Protein AF-A0A3M1QU35-F1 (afdb_monomer)

Secondary structure (DSSP, 8-state):
------HHHHHHHHHHHHHHTHHHHHHHHHHHHHHHHHHHHHSPPPEEEEEEEE----GGG-----TT--PPPPPHHHHHHHHHHHHT-HHHHHHHHHHTTHHHHHHHHHH---SHHHHHHHHHHHHHHHHHHHHHHTTSSPPPPP-HHHHHHHHHHHH---EEEPTTSSEEEEEEEESSHHHH-

pLDDT: mean 71.59, std 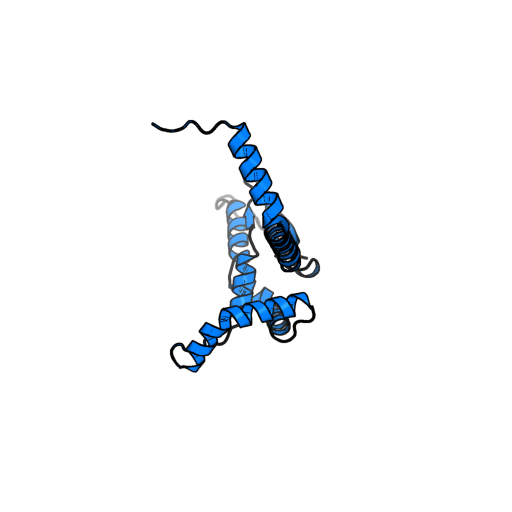11.65, range [38.75, 93.25]

Foldseek 3Di:
DPPPPDPVNVVVVVVVVCVVCVVVVVVVVVVVVCCVVLVVVLDFDKDKDKDKDFDDDDPPPPPVPDPVPPDPDPPLVVVLVVVLCVCLDLVVLLVVCVVVVVLVVQVCLLPPVPDPSSVVVNVVVCVVCVVVVVCVVVVVDPDDPDPSSVVSSVVFSVQFDAQDDDPPHSMTMTMGMDSDPVVND

Radius of gyration: 29.1 Å; Cα contacts (8 Å, |Δi|>4): 131; chains: 1; bounding box: 68×36×87 Å

Sequence (185 aa):
MQEEKSPRTILRYAGFVLFRRKWLIITLFLFTLFSFVFGTFLITPQWEATAKLLVLQNPKQQMILFNDLVAPTPATKDVANDLVEILTSTAFATEIVQQYKLDERKRERAQNPRTLRDKIKLFLVKVFRSPFLLAEKLGLRKAKPPNFFAQAVEDFLEDMEDIALEEGTSTITLSIWADSPQLAV

Mean predicted aligned error: 15.18 Å

Nearest PDB structures (foldseek):
  7nhr-assembly1_G  TM=4.507E-01  e=5.764E-01  Escherichia coli
  7nii-assembly1_H  TM=7.684E-01  e=9.611E-01  Escherichi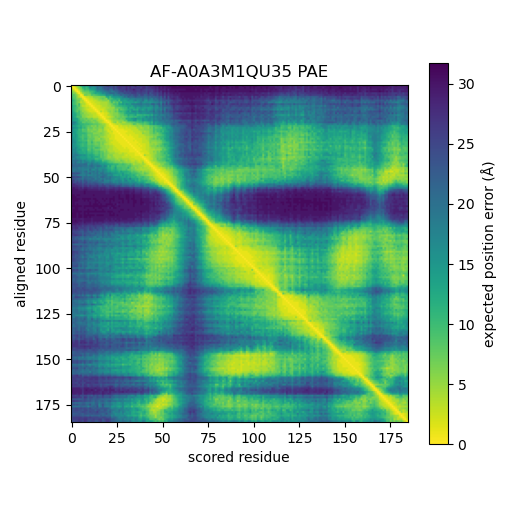a coli
  7nhs-assembly1_A  TM=7.674E-01  e=1.941E+00  Escherichia coli
  7nhr-assembly1_D  TM=7.397E-01  e=4.180E+00  Escherichia coli

Structure (mmCIF, N/CA/C/O backbone):
data_AF-A0A3M1QU35-F1
#
_entry.id   AF-A0A3M1QU35-F1
#
loop_
_atom_site.group_PDB
_atom_site.id
_atom_site.type_symbol
_atom_site.label_atom_id
_atom_site.label_alt_id
_atom_site.label_comp_id
_atom_site.label_asym_id
_atom_site.label_entity_id
_atom_site.label_seq_id
_atom_site.pdbx_PDB_ins_code
_atom_site.Cartn_x
_atom_site.Cartn_y
_atom_site.Cartn_z
_atom_site.occupancy
_atom_site.B_iso_or_equiv
_atom_site.auth_seq_id
_atom_site.auth_comp_id
_atom_site.auth_asym_id
_atom_site.auth_atom_id
_atom_site.pdbx_PDB_model_num
ATOM 1 N N . MET A 1 1 ? 49.843 -15.471 -26.362 1.00 38.75 1 MET A N 1
ATOM 2 C CA . MET A 1 1 ? 50.094 -14.020 -26.482 1.00 38.75 1 MET A CA 1
ATOM 3 C C . MET A 1 1 ? 48.791 -13.295 -26.197 1.00 38.75 1 MET A C 1
ATOM 5 O O . MET A 1 1 ? 47.928 -13.250 -27.061 1.00 38.75 1 MET A O 1
ATOM 9 N N . GLN A 1 2 ? 48.600 -12.840 -24.960 1.00 46.78 2 GLN A N 1
ATOM 10 C CA . GLN A 1 2 ? 47.519 -11.912 -24.637 1.00 46.78 2 GLN A CA 1
ATOM 11 C C . GLN A 1 2 ? 48.049 -10.515 -24.961 1.00 46.78 2 GLN A C 1
ATOM 13 O O . GLN A 1 2 ? 48.960 -10.041 -24.290 1.00 46.78 2 GLN A O 1
ATOM 18 N N . GLU A 1 3 ? 47.558 -9.902 -26.039 1.00 55.28 3 GLU A N 1
ATOM 19 C CA . GLU A 1 3 ? 47.805 -8.482 -26.294 1.00 55.28 3 GLU A CA 1
ATOM 20 C C . GLU A 1 3 ? 47.203 -7.680 -25.140 1.00 55.28 3 GLU A C 1
ATOM 22 O O . GLU A 1 3 ? 45.981 -7.572 -24.999 1.00 55.28 3 GLU A O 1
ATOM 27 N N . GLU A 1 4 ? 48.076 -7.137 -24.301 1.00 59.41 4 GLU A N 1
ATOM 28 C CA . GLU A 1 4 ? 47.725 -6.205 -23.243 1.00 59.41 4 GLU A CA 1
ATOM 29 C C . GLU A 1 4 ? 47.194 -4.923 -23.905 1.00 59.41 4 GLU A C 1
ATOM 31 O O . GLU A 1 4 ? 47.938 -4.052 -24.361 1.00 59.41 4 GLU A O 1
ATOM 36 N N . LYS A 1 5 ? 45.868 -4.849 -24.076 1.00 63.16 5 LYS A N 1
ATOM 37 C CA . LYS A 1 5 ? 45.210 -3.706 -24.714 1.00 63.16 5 LYS A CA 1
ATOM 38 C C . LYS A 1 5 ? 45.478 -2.453 -23.887 1.00 63.16 5 LYS A C 1
ATOM 40 O O . LYS A 1 5 ? 44.884 -2.258 -22.831 1.00 63.16 5 LYS A O 1
ATOM 45 N N . SER A 1 6 ? 46.345 -1.589 -24.416 1.00 72.50 6 SER A N 1
ATOM 46 C CA . SER A 1 6 ? 46.681 -0.294 -23.824 1.00 72.50 6 SER A CA 1
ATOM 47 C C . SER A 1 6 ? 45.412 0.480 -23.414 1.00 72.50 6 SER A C 1
ATOM 49 O O . SER A 1 6 ? 44.480 0.603 -24.223 1.00 72.50 6 SER A O 1
ATOM 51 N N . PRO A 1 7 ? 45.359 1.054 -22.195 1.00 72.56 7 PRO A N 1
ATOM 52 C CA . PRO A 1 7 ? 44.163 1.709 -21.651 1.00 72.56 7 PRO A CA 1
ATOM 53 C C . PRO A 1 7 ? 43.656 2.864 -22.529 1.00 72.56 7 PRO A C 1
ATOM 55 O O . PRO A 1 7 ? 42.455 3.131 -22.602 1.00 72.56 7 PRO A O 1
ATOM 58 N N 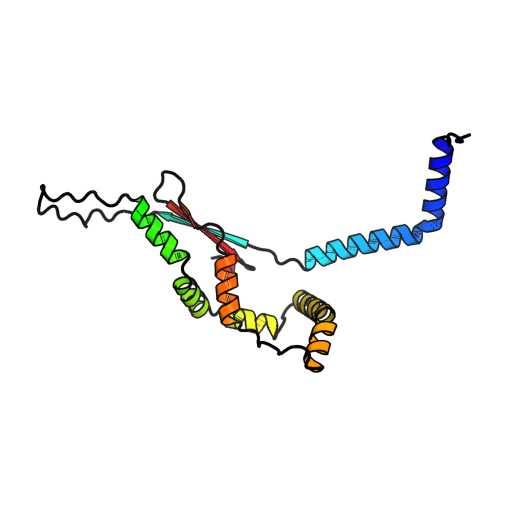. ARG A 1 8 ? 44.554 3.507 -23.285 1.00 73.06 8 ARG A N 1
ATOM 59 C CA . ARG A 1 8 ? 44.218 4.582 -24.233 1.00 73.06 8 ARG A CA 1
ATOM 60 C C . ARG A 1 8 ? 43.392 4.082 -25.423 1.00 73.06 8 ARG A C 1
ATOM 62 O O . ARG A 1 8 ? 42.540 4.810 -25.933 1.00 73.06 8 ARG A O 1
ATOM 69 N N . THR A 1 9 ? 43.611 2.844 -25.855 1.00 73.62 9 THR A N 1
ATOM 70 C CA . THR A 1 9 ? 42.899 2.227 -26.981 1.00 73.62 9 THR A CA 1
ATOM 71 C C . THR A 1 9 ? 41.486 1.813 -26.571 1.00 73.62 9 THR A C 1
ATOM 73 O O . THR A 1 9 ? 40.545 2.007 -27.339 1.00 73.62 9 THR A O 1
ATOM 76 N N . ILE A 1 10 ? 41.316 1.338 -25.332 1.00 76.88 10 ILE A N 1
ATOM 77 C CA . ILE A 1 10 ? 40.005 1.015 -24.746 1.00 76.88 10 ILE A CA 1
ATOM 78 C C . ILE A 1 10 ? 39.157 2.285 -24.604 1.00 76.88 10 ILE A C 1
ATOM 80 O O . ILE A 1 10 ? 38.005 2.297 -25.033 1.00 76.88 10 ILE A O 1
ATOM 84 N N . LEU A 1 11 ? 39.739 3.380 -24.098 1.00 74.69 11 LEU A N 1
ATOM 85 C CA . LEU A 1 11 ? 39.058 4.675 -23.971 1.00 74.69 11 LEU A CA 1
ATOM 86 C C . LEU A 1 11 ? 38.598 5.239 -25.324 1.00 74.69 11 LEU A C 1
ATOM 88 O O . LEU A 1 11 ? 37.462 5.696 -25.447 1.00 74.69 11 LEU A O 1
ATOM 92 N N . ARG A 1 12 ? 39.439 5.167 -26.366 1.00 76.56 12 ARG A N 1
ATOM 93 C CA . ARG A 1 12 ? 39.058 5.613 -27.721 1.00 76.56 12 ARG A CA 1
ATOM 94 C C . ARG A 1 12 ? 37.959 4.746 -28.329 1.00 76.56 12 ARG A C 1
ATOM 96 O O . ARG A 1 12 ? 37.056 5.281 -28.969 1.00 76.56 12 ARG A O 1
ATOM 103 N N . TYR A 1 13 ? 38.013 3.433 -28.117 1.00 74.69 13 TYR A N 1
ATOM 104 C CA . TYR A 1 13 ? 36.991 2.516 -28.617 1.00 74.69 13 TYR A CA 1
ATOM 105 C C . TYR A 1 13 ? 35.650 2.717 -27.898 1.00 74.69 13 TYR A C 1
ATOM 107 O O . TYR A 1 13 ? 34.617 2.830 -28.554 1.00 74.69 13 TYR A O 1
ATOM 115 N N . ALA A 1 14 ? 35.667 2.861 -26.570 1.00 70.44 14 ALA A N 1
ATOM 116 C CA . ALA A 1 14 ? 34.488 3.203 -25.778 1.00 70.44 14 ALA A CA 1
ATOM 117 C C . ALA A 1 14 ? 33.889 4.547 -26.221 1.00 70.44 14 ALA A C 1
ATOM 119 O O . ALA A 1 14 ? 32.695 4.619 -26.499 1.00 70.44 14 ALA A O 1
ATOM 120 N N . GLY A 1 15 ? 34.720 5.581 -26.399 1.00 73.12 15 GLY A N 1
ATOM 121 C CA . GLY A 1 15 ? 34.290 6.874 -26.933 1.00 73.12 15 GLY A CA 1
ATOM 122 C C . GLY A 1 15 ? 33.624 6.752 -28.307 1.00 73.12 15 GLY A C 1
ATOM 123 O O . GLY A 1 15 ? 32.518 7.247 -28.502 1.00 73.12 15 GLY A O 1
ATOM 124 N N . PHE A 1 16 ? 34.231 6.030 -29.251 1.00 74.56 16 PHE A N 1
ATOM 125 C CA . PHE A 1 16 ? 33.662 5.835 -30.589 1.00 74.56 16 PHE A CA 1
ATOM 126 C C . PHE A 1 16 ? 32.321 5.079 -30.567 1.00 74.56 16 PHE A C 1
ATOM 128 O O . PHE A 1 16 ? 31.380 5.460 -31.268 1.00 74.56 16 PHE A O 1
ATOM 135 N N . VAL A 1 17 ? 32.200 4.040 -29.734 1.00 72.56 17 VAL A N 1
ATOM 136 C CA . VAL A 1 17 ? 30.947 3.288 -29.552 1.00 72.56 17 VAL A CA 1
ATOM 137 C C . VAL A 1 17 ? 29.857 4.173 -28.938 1.00 72.56 17 VAL A C 1
ATOM 139 O O . VAL A 1 17 ? 28.723 4.152 -29.426 1.00 72.56 17 VAL A O 1
ATOM 142 N N . LEU A 1 18 ? 30.196 4.994 -27.939 1.00 67.75 18 LEU A N 1
ATOM 143 C CA . LEU A 1 18 ? 29.278 5.954 -27.318 1.00 67.75 18 LEU A CA 1
ATOM 144 C C . LEU A 1 18 ? 28.800 7.012 -28.328 1.00 67.75 18 LEU A C 1
ATOM 146 O O . LEU A 1 18 ? 27.600 7.256 -28.439 1.00 67.75 18 LEU A O 1
ATOM 150 N N . PHE A 1 19 ? 29.699 7.582 -29.139 1.00 69.94 19 PHE A N 1
ATOM 151 C CA . PHE A 1 19 ? 29.340 8.584 -30.152 1.00 69.94 19 PHE A CA 1
ATOM 152 C C . PHE A 1 19 ? 28.498 8.011 -31.301 1.00 69.94 19 PHE A C 1
ATOM 154 O O . PHE A 1 19 ? 27.589 8.686 -31.793 1.00 69.94 19 PHE A O 1
ATOM 161 N N . ARG A 1 20 ? 28.746 6.761 -31.716 1.00 76.62 20 ARG A N 1
ATOM 162 C CA . ARG A 1 20 ? 27.970 6.096 -32.778 1.00 76.62 20 ARG A CA 1
ATOM 163 C C . ARG A 1 20 ? 26.586 5.650 -32.301 1.00 76.62 20 ARG A C 1
ATOM 165 O O . ARG A 1 20 ? 25.644 5.661 -33.087 1.00 76.62 20 ARG A O 1
ATOM 172 N N . ARG A 1 21 ? 26.444 5.287 -31.020 1.00 81.06 21 ARG A N 1
ATOM 173 C CA . ARG A 1 21 ? 25.179 4.848 -30.400 1.00 81.06 21 ARG A CA 1
ATOM 174 C C . ARG A 1 21 ? 24.531 5.912 -29.508 1.00 81.06 21 ARG A C 1
ATOM 176 O O . ARG A 1 21 ? 23.674 5.574 -28.696 1.00 81.06 21 ARG A O 1
ATOM 183 N N . LYS A 1 22 ? 24.879 7.190 -29.695 1.00 81.81 22 LYS A N 1
ATOM 184 C CA . LYS A 1 22 ? 24.348 8.324 -28.918 1.00 81.81 22 LYS A CA 1
ATOM 185 C C . LYS A 1 22 ? 22.822 8.319 -28.809 1.00 81.81 22 LYS A C 1
ATOM 187 O O . LYS A 1 22 ? 22.294 8.515 -27.726 1.00 81.81 22 LYS A O 1
ATOM 192 N N . TRP A 1 23 ? 22.123 7.991 -29.896 1.00 84.88 23 TRP A N 1
ATOM 193 C CA . TRP A 1 23 ? 20.663 7.895 -29.908 1.00 84.88 23 TRP A CA 1
ATOM 194 C C . TRP A 1 23 ? 20.136 6.771 -29.016 1.00 84.88 23 TRP A C 1
ATOM 196 O O . TRP A 1 23 ? 19.209 7.008 -28.257 1.00 84.88 23 TRP A O 1
ATOM 206 N N . LEU A 1 24 ? 20.764 5.591 -29.032 1.00 86.38 24 LEU A N 1
ATOM 207 C CA . LEU A 1 24 ? 20.374 4.473 -28.167 1.00 86.38 24 LEU A CA 1
ATOM 208 C C . LEU A 1 24 ? 20.568 4.849 -26.692 1.00 86.38 24 LEU A C 1
ATOM 210 O O . LEU A 1 24 ? 19.662 4.674 -25.884 1.00 86.38 24 LEU A O 1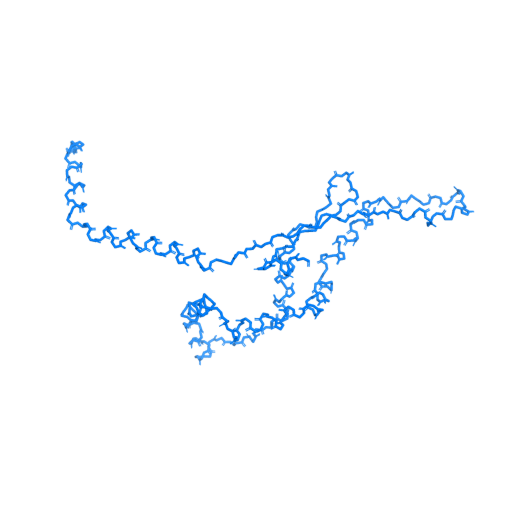
ATOM 214 N N . ILE A 1 25 ? 21.715 5.443 -26.357 1.00 85.88 25 ILE A N 1
ATOM 215 C CA . ILE A 1 25 ? 22.035 5.868 -24.986 1.00 85.88 25 ILE A CA 1
ATOM 216 C C . ILE A 1 25 ? 21.052 6.939 -24.505 1.00 85.88 25 ILE A C 1
ATOM 218 O O . ILE A 1 25 ? 20.517 6.819 -23.407 1.00 85.88 25 ILE A O 1
ATOM 222 N N . ILE A 1 26 ? 20.759 7.940 -25.341 1.00 87.19 26 ILE A N 1
ATOM 223 C CA . ILE A 1 26 ? 19.777 8.986 -25.030 1.00 87.19 26 ILE A CA 1
ATOM 224 C C . ILE A 1 26 ? 18.388 8.374 -24.841 1.00 87.19 26 ILE A C 1
ATOM 226 O O . ILE A 1 26 ? 17.726 8.703 -23.865 1.00 87.19 26 ILE A O 1
ATOM 230 N N . THR A 1 27 ? 17.949 7.460 -25.714 1.00 91.44 27 THR A N 1
ATOM 231 C CA . THR A 1 27 ? 16.632 6.817 -25.570 1.00 91.44 27 THR A CA 1
ATOM 232 C C . THR A 1 27 ? 16.538 5.956 -24.319 1.00 91.44 27 THR A C 1
ATOM 234 O O . THR A 1 27 ? 15.516 5.995 -23.644 1.00 91.44 27 THR A O 1
ATOM 237 N N . LEU A 1 28 ? 17.600 5.226 -23.970 1.00 90.06 28 LEU A N 1
ATOM 238 C CA . LEU A 1 28 ? 17.640 4.415 -22.759 1.00 90.06 28 LEU A CA 1
ATOM 239 C C . LEU A 1 28 ? 17.573 5.304 -21.517 1.00 90.06 28 LEU A C 1
ATOM 241 O O . LEU A 1 28 ? 16.797 5.020 -20.614 1.00 90.06 28 LEU A O 1
ATOM 245 N N . PHE A 1 29 ? 18.337 6.397 -21.500 1.00 90.31 29 PHE A N 1
ATOM 246 C CA . PHE A 1 29 ? 18.316 7.368 -20.412 1.00 90.31 29 PHE A CA 1
ATOM 247 C C . PHE A 1 29 ? 16.954 8.059 -20.276 1.00 90.31 29 PHE A C 1
ATOM 249 O O . PHE A 1 29 ? 16.428 8.183 -19.174 1.00 90.31 29 PHE A O 1
ATOM 256 N N . LEU A 1 30 ? 16.344 8.475 -21.391 1.00 92.69 30 LEU A N 1
ATOM 257 C CA . LEU A 1 30 ? 15.003 9.057 -21.365 1.00 92.69 30 LEU A CA 1
ATOM 258 C C . LEU A 1 30 ? 13.974 8.045 -20.866 1.00 92.69 30 LEU A C 1
ATOM 260 O O . LEU A 1 30 ? 13.082 8.402 -20.106 1.00 92.69 30 LEU A O 1
ATOM 264 N N . PHE A 1 31 ? 14.100 6.786 -21.284 1.00 93.25 31 PHE A N 1
ATOM 265 C CA . PHE A 1 31 ? 13.200 5.721 -20.875 1.00 93.25 31 PHE A CA 1
ATOM 266 C C . PHE A 1 31 ? 13.321 5.415 -19.382 1.00 93.25 31 PHE A C 1
ATOM 268 O O . PHE A 1 31 ? 12.301 5.299 -18.708 1.00 93.25 31 PHE A O 1
ATOM 275 N N . THR A 1 32 ? 14.537 5.324 -18.835 1.00 90.56 32 THR A N 1
ATOM 276 C CA . THR A 1 32 ? 14.730 5.101 -17.396 1.00 90.56 32 THR A CA 1
ATOM 277 C C . THR A 1 32 ? 14.230 6.283 -16.579 1.00 90.56 32 THR A C 1
ATOM 279 O O . THR A 1 32 ? 13.517 6.076 -15.602 1.00 90.56 32 THR A O 1
ATOM 282 N N . LEU A 1 33 ? 14.529 7.514 -17.002 1.00 92.56 33 LEU A N 1
ATOM 283 C CA . LEU A 1 33 ? 14.048 8.721 -16.337 1.00 92.56 33 LEU A CA 1
ATOM 284 C C . LEU A 1 33 ? 12.520 8.813 -16.381 1.00 92.56 33 LEU A C 1
ATOM 286 O O . LEU A 1 33 ? 11.891 9.060 -15.356 1.00 92.56 33 LEU A O 1
ATOM 290 N N . PHE A 1 34 ? 11.913 8.546 -17.539 1.00 91.62 34 PHE A N 1
ATOM 291 C CA . PHE A 1 34 ? 10.462 8.492 -17.679 1.00 91.62 34 PHE A CA 1
ATOM 292 C C . PHE A 1 34 ? 9.857 7.410 -16.786 1.00 91.62 34 PHE A C 1
ATOM 294 O O . PHE A 1 34 ? 8.906 7.690 -16.070 1.00 91.62 34 PHE A O 1
ATOM 301 N N . SER A 1 35 ? 10.429 6.204 -16.771 1.00 87.38 35 SER A N 1
ATOM 302 C CA . SER A 1 35 ? 9.967 5.105 -15.920 1.00 87.38 35 SER A CA 1
ATOM 303 C C . SER A 1 35 ? 10.045 5.466 -14.434 1.00 87.38 35 SER A C 1
ATOM 305 O O . SER A 1 35 ? 9.117 5.179 -13.686 1.00 87.38 35 SER A O 1
ATOM 307 N N . PHE A 1 36 ? 11.103 6.164 -14.011 1.00 88.56 36 PHE A N 1
ATOM 308 C CA . PHE A 1 36 ? 11.263 6.600 -12.626 1.00 88.56 36 PHE A CA 1
ATOM 309 C C . PHE A 1 36 ? 10.251 7.688 -12.249 1.00 88.56 36 PHE A C 1
ATOM 311 O O . PHE A 1 36 ? 9.546 7.550 -11.258 1.00 88.56 36 PHE A O 1
ATOM 318 N N . VAL A 1 37 ? 10.107 8.734 -13.069 1.00 86.25 37 VAL A N 1
ATOM 319 C CA . VAL A 1 37 ? 9.127 9.812 -12.837 1.00 86.25 37 VAL A CA 1
ATOM 320 C C . VAL A 1 37 ? 7.701 9.264 -12.849 1.00 86.25 37 VAL A C 1
ATOM 322 O O . VAL A 1 37 ? 6.891 9.596 -11.985 1.00 86.25 37 VAL A O 1
ATOM 325 N N . PHE A 1 38 ? 7.396 8.396 -13.810 1.00 84.75 38 PHE A N 1
ATOM 326 C CA . PHE A 1 38 ? 6.095 7.759 -13.937 1.00 84.75 38 PHE A CA 1
ATOM 327 C C . PHE A 1 38 ? 5.817 6.799 -12.778 1.00 84.75 38 PHE A C 1
ATOM 329 O O . PHE A 1 38 ? 4.717 6.800 -12.231 1.00 84.75 38 PHE A O 1
ATOM 336 N N . GLY A 1 39 ? 6.822 6.029 -12.358 1.00 81.94 39 GLY A N 1
ATOM 337 C CA . GLY A 1 39 ? 6.759 5.155 -11.192 1.00 81.94 39 GLY A CA 1
ATOM 338 C C . GLY A 1 39 ? 6.474 5.938 -9.915 1.00 81.94 39 GLY A C 1
ATOM 339 O O . GLY A 1 39 ? 5.492 5.648 -9.236 1.00 81.94 39 GLY A O 1
ATOM 340 N N . THR A 1 40 ? 7.248 6.989 -9.640 1.00 82.38 40 THR A N 1
ATOM 341 C CA . THR A 1 40 ? 7.040 7.867 -8.480 1.00 82.38 40 THR A CA 1
ATOM 342 C C . THR A 1 40 ? 5.661 8.521 -8.509 1.00 82.38 40 THR A C 1
ATOM 344 O O . THR A 1 40 ? 4.973 8.539 -7.493 1.00 82.38 40 THR A O 1
ATOM 347 N N . PHE A 1 41 ? 5.192 8.979 -9.674 1.00 79.50 41 PHE A N 1
ATOM 348 C CA . PHE A 1 41 ? 3.831 9.499 -9.823 1.00 79.50 41 PHE A CA 1
ATOM 349 C C . PHE A 1 41 ? 2.757 8.435 -9.543 1.00 79.50 41 PHE A C 1
ATOM 351 O O . PHE A 1 41 ? 1.665 8.762 -9.082 1.00 79.50 41 PHE A O 1
ATOM 358 N N . LEU A 1 42 ? 3.032 7.153 -9.801 1.00 78.12 42 LEU A N 1
ATOM 359 C CA . LEU A 1 42 ? 2.114 6.053 -9.518 1.00 78.12 42 LEU A CA 1
ATOM 360 C C . LEU A 1 42 ? 2.137 5.576 -8.062 1.00 78.12 42 LEU A C 1
ATOM 362 O O . LEU A 1 42 ? 1.171 4.919 -7.676 1.00 78.12 42 LEU A O 1
ATOM 366 N N . ILE A 1 43 ? 3.125 5.904 -7.233 1.00 76.38 43 ILE A N 1
ATOM 367 C CA . ILE A 1 43 ? 3.178 5.480 -5.819 1.00 76.38 43 ILE A CA 1
ATOM 368 C C . ILE A 1 43 ? 2.250 6.351 -4.957 1.00 76.38 43 ILE A C 1
ATOM 370 O O . ILE A 1 43 ? 2.119 7.552 -5.182 1.00 76.38 43 ILE A O 1
ATOM 374 N N . THR A 1 44 ? 1.457 5.730 -4.071 1.00 72.31 44 THR A N 1
ATOM 375 C CA . THR A 1 44 ? 0.480 6.439 -3.212 1.00 72.31 44 THR A CA 1
ATOM 376 C C . THR A 1 44 ? 1.234 7.029 -2.035 1.00 72.31 44 THR A C 1
ATOM 378 O O . THR A 1 44 ? 2.013 6.295 -1.436 1.00 72.31 44 THR A O 1
ATOM 381 N N . PRO A 1 45 ? 1.070 8.332 -1.735 1.00 73.88 45 PRO A N 1
ATOM 382 C CA . PRO A 1 45 ? 1.641 8.872 -0.514 1.00 73.88 45 PRO A CA 1
ATOM 383 C C . PRO A 1 45 ? 0.942 8.199 0.669 1.00 73.88 45 PRO A C 1
ATOM 385 O O . PRO A 1 45 ? -0.286 8.200 0.721 1.00 73.88 45 PRO A O 1
ATOM 388 N N . GLN A 1 46 ? 1.733 7.620 1.566 1.00 75.50 46 GLN A N 1
ATOM 389 C CA . GLN A 1 46 ? 1.257 7.063 2.826 1.00 75.50 46 GLN A CA 1
ATOM 390 C C . GLN A 1 46 ? 1.454 8.103 3.927 1.00 75.50 46 GLN A C 1
ATOM 392 O O . GLN A 1 46 ? 2.477 8.792 3.953 1.00 75.50 46 GLN A O 1
ATOM 397 N N . TRP A 1 47 ? 0.456 8.242 4.790 1.00 76.62 47 TRP A N 1
ATOM 398 C CA . TRP A 1 47 ? 0.469 9.129 5.946 1.00 76.62 47 TRP A CA 1
ATOM 399 C C . TRP A 1 47 ? 0.376 8.284 7.204 1.00 76.62 47 TRP A C 1
ATOM 401 O O . TRP A 1 47 ? -0.503 7.434 7.294 1.00 76.62 47 TRP A O 1
ATOM 411 N N . GLU A 1 48 ? 1.262 8.540 8.156 1.00 76.12 48 GLU A N 1
ATOM 412 C CA . GLU A 1 48 ? 1.234 7.904 9.468 1.00 76.12 48 GLU A CA 1
ATOM 413 C C . GLU A 1 48 ? 0.497 8.809 10.451 1.00 76.12 48 GLU A C 1
ATOM 415 O O . GLU A 1 48 ? 0.742 10.021 10.499 1.00 76.12 48 GLU A O 1
ATOM 420 N N . ALA A 1 49 ? -0.375 8.222 11.259 1.00 76.44 49 ALA A N 1
ATOM 421 C CA . ALA A 1 49 ? -0.880 8.859 12.459 1.00 76.44 49 ALA A CA 1
ATOM 422 C C . ALA A 1 49 ? -0.558 8.007 13.674 1.00 76.44 49 ALA A C 1
ATOM 424 O O . ALA A 1 49 ? -0.781 6.799 13.677 1.00 76.44 49 ALA A O 1
ATOM 425 N N . THR A 1 50 ? -0.064 8.672 14.713 1.00 77.25 50 THR A N 1
ATOM 426 C CA . THR A 1 50 ? 0.372 8.028 15.946 1.00 77.25 50 THR A CA 1
ATOM 427 C C . THR A 1 50 ? -0.438 8.568 17.121 1.00 77.25 50 THR A C 1
ATOM 429 O O . THR A 1 50 ? -0.423 9.770 17.396 1.00 77.25 50 THR A O 1
ATOM 432 N N . ALA A 1 51 ? -1.110 7.685 17.856 1.00 76.56 51 ALA A N 1
ATOM 433 C CA . ALA A 1 51 ? -1.803 7.999 19.099 1.00 76.56 51 ALA A CA 1
ATOM 434 C C . ALA A 1 51 ? -1.116 7.307 20.283 1.00 76.56 51 ALA A C 1
ATOM 436 O O . ALA A 1 51 ? -0.751 6.139 20.205 1.00 76.56 51 ALA A O 1
ATOM 437 N N . LYS A 1 52 ? -0.947 8.021 21.403 1.00 76.00 52 LYS A N 1
ATOM 438 C CA . LYS A 1 52 ? -0.412 7.455 22.651 1.00 76.00 52 LYS A CA 1
ATOM 439 C C . LYS A 1 52 ? -1.521 7.355 23.693 1.00 76.00 52 LYS A C 1
ATOM 441 O O . LYS A 1 52 ? -2.045 8.375 24.138 1.00 76.00 52 LYS A O 1
ATOM 446 N N . LEU A 1 53 ? -1.869 6.133 24.084 1.00 70.75 53 LEU A N 1
ATOM 447 C CA . LEU A 1 53 ? -2.862 5.838 25.111 1.00 70.75 53 LEU A CA 1
ATOM 448 C C . LEU A 1 53 ? -2.169 5.543 26.436 1.00 70.75 53 LEU A C 1
ATOM 450 O O . LEU A 1 53 ? -1.354 4.629 26.528 1.00 70.75 53 LEU A O 1
ATOM 454 N N . LEU A 1 54 ? -2.520 6.293 27.477 1.00 73.94 54 LEU A N 1
ATOM 455 C CA . LEU A 1 54 ? -2.033 6.050 28.831 1.00 73.94 54 LEU A CA 1
ATOM 456 C C . LEU A 1 54 ? -3.085 5.261 29.615 1.00 73.94 54 LEU A C 1
ATOM 458 O O . LEU A 1 54 ? -4.191 5.750 29.853 1.00 73.94 54 LEU A O 1
ATOM 462 N N . VAL A 1 55 ? -2.738 4.045 30.039 1.00 67.06 55 VAL A N 1
ATOM 463 C CA . VAL A 1 55 ? -3.622 3.191 30.841 1.00 67.06 55 VAL A CA 1
ATOM 464 C C . VAL A 1 55 ? -3.562 3.646 32.301 1.00 67.06 55 VAL A C 1
ATOM 466 O O . VAL A 1 55 ? -2.633 3.314 33.038 1.00 67.06 55 VAL A O 1
ATOM 469 N N . LEU A 1 56 ? -4.545 4.447 32.722 1.00 60.47 56 LEU A N 1
ATOM 470 C CA . LEU A 1 56 ? -4.713 4.849 34.120 1.00 60.47 56 LEU A CA 1
ATOM 471 C C . LEU A 1 56 ? -5.413 3.727 34.893 1.00 60.47 56 LEU A C 1
ATOM 473 O O . LEU A 1 56 ? -6.554 3.378 34.591 1.00 60.47 56 LEU A O 1
ATOM 477 N N . GLN A 1 57 ? -4.769 3.194 35.933 1.00 58.16 57 GLN A N 1
ATOM 478 C CA . GLN A 1 57 ? -5.474 2.355 36.901 1.00 58.16 57 GLN A CA 1
ATOM 479 C C . GLN A 1 57 ? -6.508 3.212 37.630 1.00 58.16 57 GLN A C 1
ATOM 481 O O . GLN A 1 57 ? -6.187 4.281 38.147 1.00 58.16 57 GLN A O 1
ATOM 486 N N . ASN A 1 58 ? -7.756 2.755 37.669 1.00 51.03 58 ASN A N 1
ATOM 487 C CA . ASN A 1 58 ? -8.813 3.440 38.395 1.00 51.03 58 ASN A CA 1
ATOM 488 C C . ASN A 1 58 ? -8.572 3.245 39.908 1.00 51.03 58 ASN A C 1
ATOM 490 O O . ASN A 1 58 ? -8.755 2.130 40.401 1.00 51.03 58 ASN A O 1
ATOM 494 N N . PRO A 1 59 ? -8.193 4.280 40.685 1.00 52.41 59 PRO A N 1
ATOM 495 C CA . PRO A 1 59 ? -7.883 4.108 42.108 1.00 52.41 59 PRO A CA 1
ATOM 496 C C . PRO A 1 59 ? -9.125 3.765 42.951 1.00 52.41 59 PRO A C 1
ATOM 498 O O . PRO A 1 59 ? -9.010 3.468 44.135 1.00 52.41 59 PRO A O 1
ATOM 501 N N . LYS A 1 60 ? -10.331 3.808 42.365 1.00 47.91 60 LYS A N 1
ATOM 502 C CA . LYS A 1 60 ? -11.604 3.601 43.072 1.00 47.91 60 LYS A CA 1
ATOM 503 C C . LYS A 1 60 ? -12.068 2.145 43.160 1.00 47.91 60 LYS A C 1
ATOM 505 O O . LYS A 1 60 ? -13.111 1.901 43.759 1.00 47.91 60 LYS A O 1
ATOM 510 N N . GLN A 1 61 ? -11.332 1.185 42.599 1.00 45.62 61 GLN A N 1
ATOM 511 C CA . GLN A 1 61 ? -11.738 -0.228 42.610 1.00 45.62 61 GLN A CA 1
ATOM 512 C C . GLN A 1 61 ? -11.080 -1.077 43.706 1.00 45.62 61 GLN A C 1
ATOM 514 O O . GLN A 1 61 ? -11.321 -2.278 43.774 1.00 45.62 61 GLN A O 1
ATOM 519 N N . GLN A 1 62 ? -10.326 -0.463 44.620 1.00 46.19 62 GLN A N 1
ATOM 520 C CA . GLN A 1 62 ? -9.946 -1.094 45.884 1.00 46.19 62 GLN A CA 1
ATOM 521 C C . GLN A 1 62 ? -10.862 -0.582 47.002 1.00 46.19 62 GLN A C 1
ATOM 523 O O . GLN A 1 62 ? -10.470 0.241 47.826 1.00 46.19 62 GLN A O 1
ATOM 528 N N . MET A 1 63 ? -12.105 -1.076 47.055 1.00 45.78 63 MET A N 1
ATOM 529 C CA . MET A 1 63 ? -12.789 -1.140 48.349 1.00 45.78 63 MET A CA 1
ATOM 530 C C . MET A 1 63 ? -12.054 -2.198 49.172 1.00 45.78 63 MET A C 1
ATOM 532 O O . MET A 1 63 ? -12.324 -3.392 49.055 1.00 45.78 63 MET A O 1
ATOM 536 N N . ILE A 1 64 ? -11.074 -1.755 49.957 1.00 53.47 64 ILE A N 1
ATOM 537 C CA . ILE A 1 64 ? -10.377 -2.577 50.945 1.00 53.47 64 ILE A CA 1
ATOM 538 C C . ILE A 1 64 ? -11.403 -2.926 52.031 1.00 53.47 64 ILE A C 1
ATOM 540 O O . ILE A 1 64 ? -11.547 -2.206 53.014 1.00 53.47 64 ILE A O 1
ATOM 544 N N . LEU A 1 65 ? -12.183 -3.990 51.819 1.00 54.66 65 LEU A N 1
ATOM 545 C CA . LEU A 1 65 ? -13.086 -4.528 52.840 1.00 54.66 65 LEU A CA 1
ATOM 546 C C . LEU A 1 65 ? -12.431 -5.667 53.642 1.00 54.66 65 LEU A C 1
ATOM 548 O O . LEU A 1 65 ? -12.892 -5.977 54.734 1.00 54.66 65 LEU A O 1
ATOM 552 N N . PHE A 1 66 ? -11.333 -6.253 53.144 1.00 52.94 66 PHE A N 1
ATOM 553 C CA . PHE A 1 66 ? -10.597 -7.332 53.811 1.00 52.94 66 PHE A CA 1
ATOM 554 C C . PHE A 1 66 ? -9.087 -7.208 53.551 1.00 52.94 66 PHE A C 1
ATOM 556 O O . PHE A 1 66 ? -8.637 -7.368 52.420 1.00 52.94 66 PHE A O 1
ATOM 563 N N . ASN A 1 67 ? -8.301 -6.948 54.603 1.00 54.06 67 ASN A N 1
ATOM 564 C CA . ASN A 1 67 ? -6.831 -6.865 54.535 1.00 54.06 67 ASN A CA 1
ATOM 565 C C . ASN A 1 67 ? -6.140 -8.227 54.303 1.00 54.06 67 ASN A C 1
ATOM 567 O O . ASN A 1 67 ? -4.970 -8.242 53.938 1.00 54.06 67 ASN A O 1
ATOM 571 N N . ASP A 1 68 ? -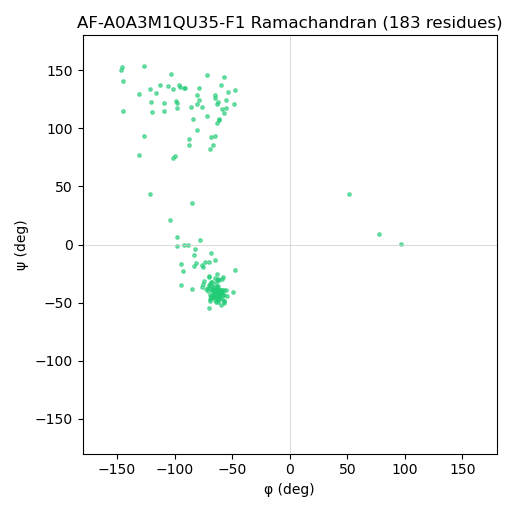6.847 -9.350 54.481 1.00 49.94 68 ASP A N 1
ATOM 572 C CA . ASP A 1 68 ? -6.284 -10.713 54.385 1.00 49.94 68 ASP A CA 1
ATOM 573 C C . ASP A 1 68 ? -6.509 -11.403 53.027 1.00 49.94 68 ASP A C 1
ATOM 575 O O . ASP A 1 68 ? -6.053 -12.522 52.807 1.00 49.94 68 ASP A O 1
ATOM 579 N N . LEU A 1 69 ? -7.191 -10.742 52.089 1.00 49.69 69 LEU A N 1
ATOM 580 C CA . LEU A 1 69 ? -7.423 -11.241 50.728 1.00 49.69 69 LEU A CA 1
ATOM 581 C C . LEU A 1 69 ? -6.857 -10.266 49.697 1.00 49.69 69 LEU A C 1
ATOM 583 O O . LEU A 1 69 ? -7.498 -9.962 48.690 1.00 49.69 69 LEU A O 1
ATOM 587 N N . VAL A 1 70 ? -5.648 -9.756 49.945 1.00 49.62 70 VAL A N 1
ATOM 588 C CA . VAL A 1 70 ? -4.887 -9.032 48.924 1.00 49.62 70 VAL A CA 1
ATOM 589 C C . VAL A 1 70 ? -4.458 -10.054 47.873 1.00 49.62 70 VAL A C 1
ATOM 591 O O . VAL A 1 70 ? -3.356 -10.598 47.906 1.00 49.62 70 VAL A O 1
ATOM 594 N N . ALA A 1 71 ? -5.369 -10.354 46.948 1.00 57.44 71 ALA A N 1
ATOM 595 C CA . ALA A 1 71 ? -4.995 -10.924 45.670 1.00 57.44 71 ALA A CA 1
ATOM 596 C C . ALA A 1 71 ? -3.940 -9.983 45.066 1.00 57.44 71 ALA A C 1
ATOM 598 O O . ALA A 1 71 ? -4.147 -8.763 45.098 1.00 57.44 71 ALA A O 1
ATOM 599 N N . PRO A 1 72 ? -2.803 -10.505 44.578 1.00 50.47 72 PRO A N 1
ATOM 600 C CA . PRO A 1 72 ? -1.797 -9.667 43.949 1.00 50.47 72 PRO A CA 1
ATOM 601 C C . PRO A 1 72 ? -2.488 -8.897 42.827 1.00 50.47 72 PRO A C 1
ATOM 603 O O . PRO A 1 72 ? -3.068 -9.499 41.925 1.00 50.47 72 PRO A O 1
ATOM 606 N N . THR A 1 73 ? -2.504 -7.568 42.941 1.00 54.34 73 THR A N 1
ATOM 607 C CA . THR A 1 73 ? -3.052 -6.673 41.924 1.00 54.34 73 THR A CA 1
ATOM 608 C C . THR A 1 73 ? -2.470 -7.113 40.582 1.00 54.34 73 THR A C 1
ATOM 610 O O . THR A 1 73 ? -1.237 -7.151 40.489 1.00 54.34 73 THR A O 1
ATOM 613 N N . PRO A 1 74 ? -3.282 -7.492 39.573 1.00 52.78 74 PRO A N 1
ATOM 614 C CA . PRO A 1 74 ? -2.733 -7.844 38.274 1.00 52.78 74 PRO A CA 1
ATOM 615 C C . PRO A 1 74 ? -1.895 -6.657 37.814 1.00 52.78 74 PRO A C 1
ATOM 617 O O . PRO A 1 74 ? -2.329 -5.498 37.873 1.00 52.78 74 PRO A O 1
ATOM 620 N N . ALA A 1 75 ? -0.632 -6.944 37.513 1.00 57.16 75 ALA A N 1
ATOM 621 C CA . ALA A 1 75 ? 0.344 -5.925 37.190 1.00 57.16 75 ALA A CA 1
ATOM 622 C C . ALA A 1 75 ? -0.201 -5.118 36.009 1.00 57.16 75 ALA A C 1
ATOM 624 O O . ALA A 1 75 ? -0.817 -5.678 35.111 1.00 57.16 75 ALA A O 1
ATOM 625 N N . THR A 1 76 ? 0.040 -3.808 35.969 1.00 57.62 76 THR A N 1
ATOM 626 C CA . THR A 1 76 ? -0.401 -2.896 34.892 1.00 57.62 76 THR A CA 1
ATOM 627 C C . THR A 1 76 ? -0.120 -3.422 33.475 1.00 57.62 76 THR A C 1
ATOM 629 O O . THR A 1 76 ? -0.783 -3.021 32.525 1.00 57.62 76 THR A O 1
ATOM 632 N N . LYS A 1 77 ? 0.839 -4.346 33.348 1.00 58.66 77 LYS A N 1
ATOM 633 C CA . LYS A 1 77 ? 1.159 -5.095 32.134 1.00 58.66 77 LYS A CA 1
ATOM 634 C C . LYS A 1 77 ? 0.009 -5.974 31.631 1.00 58.66 77 LYS A C 1
ATOM 636 O O . LYS A 1 77 ? -0.221 -5.968 30.434 1.00 58.66 77 LYS A O 1
ATOM 641 N N . ASP A 1 78 ? -0.731 -6.664 32.499 1.00 62.84 78 ASP A N 1
ATOM 642 C CA . ASP A 1 78 ? -1.798 -7.591 32.083 1.00 62.84 78 ASP A CA 1
ATOM 643 C C . ASP A 1 78 ? -2.980 -6.832 31.466 1.00 62.84 78 ASP A C 1
ATOM 645 O O . ASP A 1 78 ? -3.408 -7.140 30.363 1.00 62.84 78 ASP A O 1
ATOM 649 N N . VAL A 1 79 ? -3.421 -5.742 32.106 1.00 65.94 79 VAL A N 1
ATOM 650 C CA . VAL A 1 79 ? -4.500 -4.884 31.576 1.00 65.94 79 VAL A CA 1
ATOM 651 C C . VAL A 1 79 ? -4.097 -4.220 30.258 1.00 65.94 79 VAL A C 1
ATOM 653 O O . VAL A 1 79 ? -4.925 -4.033 29.368 1.00 65.94 79 VAL A O 1
ATOM 656 N N . ALA A 1 80 ? -2.827 -3.836 30.129 1.00 65.25 80 ALA A N 1
ATOM 657 C CA . ALA A 1 80 ? -2.338 -3.235 28.902 1.00 65.25 80 ALA A CA 1
ATOM 658 C C . ALA A 1 80 ? -2.206 -4.279 27.777 1.00 65.25 80 ALA A C 1
ATOM 660 O O . ALA A 1 80 ? -2.585 -3.980 26.652 1.00 65.25 80 ALA A O 1
ATOM 661 N N . ASN A 1 81 ? -1.766 -5.504 28.081 1.00 69.38 81 ASN A N 1
ATOM 662 C CA . ASN A 1 81 ? -1.721 -6.621 27.132 1.00 69.38 81 ASN A CA 1
ATOM 663 C C . ASN A 1 81 ? -3.120 -7.010 26.633 1.00 69.38 81 ASN A C 1
ATOM 665 O O . ASN A 1 81 ? -3.307 -7.139 25.426 1.00 69.38 81 ASN A O 1
ATOM 669 N N . ASP A 1 82 ? -4.108 -7.115 27.527 1.00 73.25 82 ASP A N 1
ATOM 670 C CA . ASP A 1 82 ? -5.501 -7.398 27.155 1.00 73.25 82 ASP A CA 1
ATOM 671 C C . ASP A 1 82 ? -6.056 -6.313 26.216 1.00 73.25 82 ASP A C 1
ATOM 673 O O . ASP A 1 82 ? -6.755 -6.599 25.244 1.00 73.25 82 ASP A O 1
ATOM 677 N N . LEU A 1 83 ? -5.716 -5.042 26.468 1.00 71.81 83 LEU A N 1
ATOM 678 C CA . LEU A 1 83 ? -6.121 -3.932 25.606 1.00 71.81 83 LEU A CA 1
ATOM 679 C C . LEU A 1 83 ? -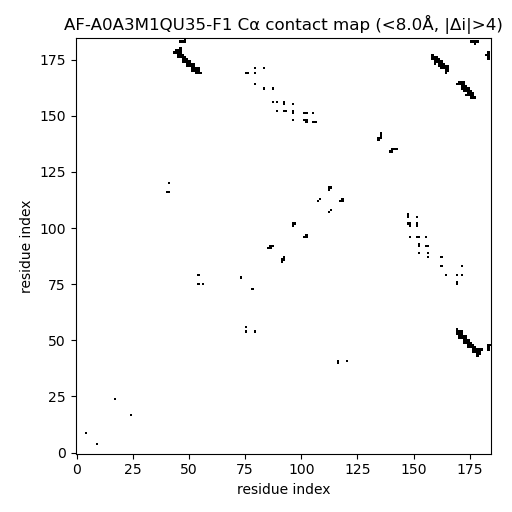5.449 -4.004 24.226 1.00 71.81 83 LEU A C 1
ATOM 681 O O . LEU A 1 83 ? -6.109 -3.753 23.220 1.00 71.81 83 LEU A O 1
ATOM 685 N N . VAL A 1 84 ? -4.171 -4.386 24.158 1.00 74.50 84 VAL A N 1
ATOM 686 C CA . VAL A 1 84 ? -3.467 -4.631 22.888 1.00 74.50 84 VAL A CA 1
ATOM 687 C C . VAL A 1 84 ? -4.115 -5.783 22.108 1.00 74.50 84 VAL A C 1
ATOM 689 O O . VAL A 1 84 ? -4.327 -5.663 20.900 1.00 74.50 84 VAL A O 1
ATOM 692 N N . GLU A 1 85 ? -4.499 -6.870 22.778 1.00 75.12 85 GLU A N 1
ATOM 693 C CA . GLU A 1 85 ? -5.176 -8.010 22.145 1.00 75.12 85 GLU A CA 1
ATOM 694 C C . GLU A 1 85 ? -6.554 -7.623 21.582 1.00 75.12 85 GLU A C 1
ATOM 696 O O . GLU A 1 85 ? -6.910 -7.997 20.464 1.00 75.12 85 GLU A O 1
ATOM 701 N N . ILE A 1 86 ? -7.317 -6.801 22.306 1.00 79.56 86 ILE A N 1
ATOM 702 C CA . ILE A 1 86 ? -8.608 -6.292 21.823 1.00 79.56 86 ILE A CA 1
ATOM 703 C C . ILE A 1 86 ? -8.417 -5.379 20.605 1.00 79.56 86 ILE A C 1
ATOM 705 O O . ILE A 1 86 ? -9.158 -5.509 19.626 1.00 79.56 86 ILE A O 1
ATOM 709 N N . LEU A 1 87 ? -7.428 -4.481 20.637 1.00 77.38 87 LEU A N 1
ATOM 710 C CA . LEU A 1 87 ? -7.169 -3.525 19.554 1.00 77.38 87 LEU A CA 1
ATOM 711 C C . LEU A 1 87 ? -6.658 -4.203 18.274 1.00 77.38 87 LEU A C 1
ATOM 713 O O . LEU A 1 87 ? -7.008 -3.770 17.182 1.00 77.38 87 LEU A O 1
ATOM 717 N N . THR A 1 88 ? -5.902 -5.296 18.393 1.00 79.69 88 THR A N 1
ATOM 718 C CA . THR A 1 88 ? -5.439 -6.117 17.253 1.00 79.69 88 THR A CA 1
ATOM 719 C C . THR A 1 88 ? -6.482 -7.126 16.756 1.00 79.69 88 THR A C 1
ATOM 721 O O . THR A 1 88 ? -6.257 -7.829 15.768 1.00 79.69 88 THR A O 1
ATOM 724 N N . SER A 1 89 ? -7.637 -7.231 17.418 1.00 81.06 89 SER A N 1
ATOM 725 C CA . SER A 1 89 ? -8.622 -8.264 17.104 1.00 81.06 89 SER A CA 1
ATOM 726 C C . SER A 1 89 ? -9.347 -8.023 15.772 1.00 81.06 89 SER A C 1
ATOM 728 O O . SER A 1 89 ? -9.705 -6.905 15.393 1.00 81.06 89 SER A O 1
ATOM 730 N N . THR A 1 90 ? -9.672 -9.118 15.080 1.00 82.31 90 THR A N 1
ATOM 731 C CA . THR A 1 90 ? -10.471 -9.085 13.841 1.00 82.31 90 THR A CA 1
ATOM 732 C C . THR A 1 90 ? -11.873 -8.512 14.060 1.00 82.31 90 THR A C 1
ATOM 734 O O . THR A 1 90 ? -12.432 -7.893 13.155 1.00 82.31 90 THR A O 1
ATOM 737 N N . ALA A 1 91 ? -12.445 -8.690 15.255 1.00 82.75 91 ALA A N 1
ATOM 738 C CA . ALA A 1 91 ? -13.751 -8.149 15.615 1.00 82.75 91 ALA A CA 1
ATOM 7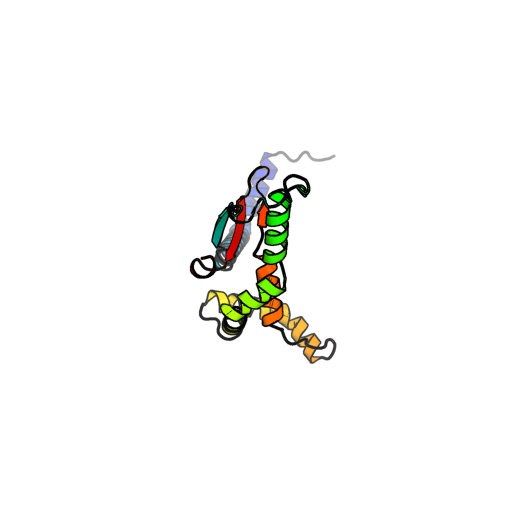39 C C . ALA A 1 91 ? -13.724 -6.615 15.673 1.00 82.75 91 ALA A C 1
ATOM 741 O O . ALA A 1 91 ? -14.596 -5.970 15.094 1.00 82.75 91 ALA A O 1
ATOM 742 N N . PHE A 1 92 ? -12.688 -6.038 16.288 1.00 81.62 92 PHE A N 1
ATOM 743 C CA . PHE A 1 92 ? -12.490 -4.592 16.313 1.00 81.62 92 PHE A CA 1
ATOM 744 C C . PHE A 1 92 ? -12.291 -4.030 14.899 1.00 81.62 92 PHE A C 1
ATOM 746 O O . PHE A 1 92 ? -13.005 -3.115 14.495 1.00 81.62 92 PHE A O 1
ATOM 753 N N . ALA A 1 93 ? -11.417 -4.648 14.098 1.00 81.75 93 ALA A N 1
ATOM 754 C CA . ALA A 1 93 ? -11.211 -4.260 12.701 1.00 81.75 93 ALA A CA 1
ATOM 755 C C . ALA A 1 93 ? -12.508 -4.318 11.869 1.00 81.75 93 ALA A C 1
ATOM 757 O O . ALA A 1 93 ? -12.774 -3.434 11.056 1.00 81.75 93 ALA A O 1
ATOM 758 N N . THR A 1 94 ? -13.352 -5.329 12.097 1.00 84.44 94 THR A N 1
ATOM 759 C CA . THR A 1 94 ? -14.652 -5.483 11.422 1.00 84.44 94 THR A CA 1
ATOM 760 C C . THR A 1 94 ? -15.591 -4.317 11.742 1.00 84.44 94 THR A C 1
ATOM 762 O O . THR A 1 94 ? -16.185 -3.753 10.822 1.00 84.44 94 THR A O 1
ATOM 765 N N . GLU A 1 95 ? -15.706 -3.933 13.015 1.00 84.06 95 GLU A N 1
ATOM 766 C CA . GLU A 1 95 ? -16.537 -2.802 13.452 1.00 84.06 95 GLU A CA 1
ATOM 767 C C . GLU A 1 95 ? -16.032 -1.473 12.880 1.00 84.06 95 GLU A C 1
ATOM 769 O O . GLU A 1 95 ? -16.816 -0.700 12.332 1.00 84.06 95 GLU A O 1
ATOM 774 N N . ILE A 1 96 ? -14.717 -1.231 12.903 1.00 82.19 96 ILE A N 1
ATOM 775 C CA . ILE A 1 96 ? -14.120 -0.018 12.324 1.00 82.19 96 ILE A CA 1
ATOM 776 C C . ILE A 1 96 ? -14.372 0.048 10.811 1.00 82.19 96 ILE A C 1
ATOM 778 O O . ILE A 1 96 ? -14.830 1.072 10.296 1.00 82.19 96 ILE A O 1
ATOM 782 N N . VAL A 1 97 ? -14.156 -1.049 10.082 1.00 83.75 97 VAL A N 1
ATOM 783 C CA . VAL A 1 97 ? -14.420 -1.103 8.635 1.00 83.75 97 VAL A CA 1
ATOM 784 C C . VAL A 1 97 ? -15.888 -0.803 8.326 1.00 83.75 97 VAL A C 1
ATOM 786 O O . VAL A 1 97 ? -16.156 -0.056 7.381 1.00 83.75 97 VAL A O 1
ATOM 789 N N . GLN A 1 98 ? -16.829 -1.329 9.118 1.00 85.12 98 GLN A N 1
ATOM 790 C CA . GLN A 1 98 ? -18.261 -1.057 8.956 1.00 85.12 98 GLN A CA 1
ATOM 791 C C . GLN A 1 98 ? -18.624 0.390 9.307 1.00 85.12 98 GLN A C 1
ATOM 793 O O . GLN A 1 98 ? -19.320 1.052 8.535 1.00 85.12 98 GLN A O 1
ATOM 798 N N . GLN A 1 99 ? -18.133 0.904 10.435 1.00 84.31 99 GLN A N 1
ATOM 799 C CA . GLN A 1 99 ? -18.434 2.249 10.921 1.00 84.31 99 GLN A CA 1
ATOM 800 C C . GLN A 1 99 ? -17.929 3.331 9.958 1.00 84.31 99 GLN A C 1
ATOM 802 O O . GLN A 1 99 ? -18.646 4.291 9.667 1.00 84.31 99 GLN A O 1
ATOM 807 N N . TYR A 1 100 ? -16.718 3.163 9.422 1.00 80.81 100 TYR A N 1
ATOM 808 C CA . TYR A 1 100 ? -16.101 4.109 8.487 1.00 80.81 100 TYR A CA 1
ATOM 809 C C . TYR A 1 100 ? -16.371 3.781 7.013 1.00 80.81 100 TYR A C 1
ATOM 811 O O . TYR A 1 100 ? -15.937 4.532 6.129 1.00 80.81 100 TYR A O 1
ATOM 819 N N . LYS A 1 101 ? -17.115 2.698 6.739 1.00 83.75 101 LYS A N 1
ATOM 820 C CA . LYS A 1 101 ? -17.512 2.251 5.392 1.00 83.75 101 LYS A CA 1
ATOM 821 C C . LYS A 1 101 ? -16.314 2.141 4.446 1.00 83.75 101 LYS A C 1
ATOM 823 O O . LYS A 1 101 ? -16.329 2.624 3.306 1.00 83.75 101 LYS A O 1
ATOM 828 N N . LEU A 1 102 ? -15.220 1.566 4.949 1.00 79.38 102 LEU A N 1
ATOM 829 C CA . LEU A 1 102 ? -13.959 1.454 4.207 1.00 79.38 102 LEU A CA 1
ATOM 830 C C . LEU A 1 102 ? -14.114 0.542 2.978 1.00 79.38 102 LEU A C 1
ATOM 832 O O . LEU A 1 102 ? -13.489 0.768 1.938 1.00 79.38 102 LEU A O 1
ATOM 836 N N . ASP A 1 103 ? -15.023 -0.425 3.055 1.00 81.00 103 ASP A N 1
ATOM 837 C CA . ASP A 1 103 ? -15.420 -1.319 1.971 1.00 81.00 103 ASP A CA 1
ATOM 838 C C . ASP A 1 103 ? -16.138 -0.582 0.821 1.00 81.00 103 ASP A C 1
ATOM 840 O O . ASP A 1 103 ? -15.781 -0.776 -0.347 1.00 81.00 103 ASP A O 1
ATOM 844 N N . GLU A 1 104 ? -17.089 0.313 1.125 1.00 79.50 104 GLU A N 1
ATOM 845 C CA . GLU A 1 104 ? -17.778 1.154 0.134 1.00 79.50 104 GLU A CA 1
ATOM 846 C C . GLU A 1 104 ? -16.767 2.050 -0.595 1.00 79.50 104 GLU A C 1
ATOM 848 O O . GLU A 1 104 ? -16.775 2.128 -1.826 1.00 79.50 104 GLU A O 1
ATOM 853 N N . ARG A 1 105 ? -15.815 2.647 0.134 1.00 75.69 105 ARG A N 1
ATOM 854 C CA . ARG A 1 105 ? -14.750 3.480 -0.453 1.00 75.69 105 ARG A CA 1
ATOM 855 C C . ARG A 1 105 ? -13.820 2.681 -1.363 1.00 75.69 105 ARG A C 1
ATOM 857 O O . ARG A 1 105 ? -13.479 3.142 -2.456 1.00 75.69 105 ARG A O 1
ATOM 864 N N . LYS A 1 106 ? -13.420 1.475 -0.950 1.00 75.62 106 LYS A N 1
ATOM 865 C CA . LYS A 1 106 ? -12.586 0.570 -1.760 1.00 75.62 106 LYS A CA 1
ATOM 866 C C . LYS A 1 106 ? -13.318 0.147 -3.034 1.00 75.62 106 LYS A C 1
ATOM 868 O O . LYS A 1 106 ? -12.738 0.169 -4.123 1.00 75.62 106 LYS A O 1
ATOM 873 N N . ARG A 1 107 ? -14.618 -0.144 -2.925 1.00 78.19 107 ARG A N 1
ATOM 874 C CA . ARG A 1 107 ? -15.492 -0.443 -4.064 1.00 78.19 107 ARG A CA 1
ATOM 875 C C . ARG A 1 107 ? -15.628 0.750 -5.011 1.00 78.19 107 ARG A C 1
ATOM 877 O O . ARG A 1 107 ? -15.499 0.572 -6.221 1.00 78.19 107 ARG A O 1
ATOM 884 N N . GLU A 1 108 ? -15.832 1.957 -4.491 1.00 77.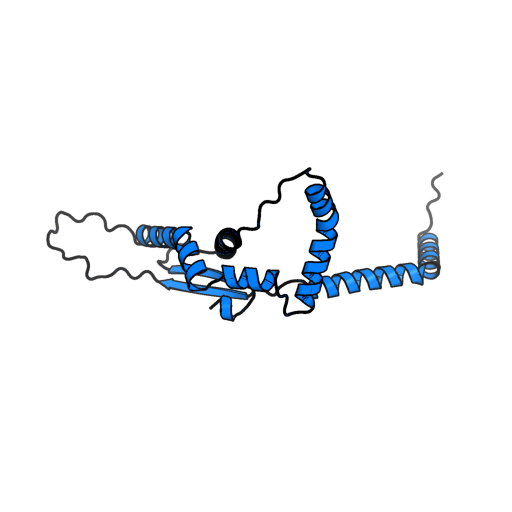50 108 GLU A N 1
ATOM 885 C CA . GLU A 1 108 ? -15.899 3.179 -5.297 1.00 77.50 108 GLU A CA 1
ATOM 886 C C . GLU A 1 108 ? -14.592 3.455 -6.041 1.00 77.50 108 GLU A C 1
ATOM 888 O O . GLU A 1 108 ? -14.631 3.745 -7.234 1.00 77.50 108 GLU A O 1
ATOM 893 N N . ARG A 1 109 ? -13.431 3.313 -5.390 1.00 71.62 109 ARG A N 1
ATOM 894 C CA . ARG A 1 109 ? -12.123 3.475 -6.050 1.00 71.62 109 ARG A CA 1
ATOM 895 C C . ARG A 1 109 ? -11.903 2.443 -7.157 1.00 71.62 109 ARG A C 1
ATOM 897 O O . ARG A 1 109 ? -11.352 2.779 -8.204 1.00 71.62 109 ARG A O 1
ATOM 904 N N . ALA A 1 110 ? -12.352 1.205 -6.948 1.00 71.19 110 ALA A N 1
ATOM 905 C CA . ALA A 1 110 ? -12.247 0.145 -7.945 1.00 71.19 110 ALA A CA 1
ATOM 906 C C . ALA A 1 110 ? -13.173 0.367 -9.157 1.00 71.19 110 ALA A C 1
ATOM 908 O O . ALA A 1 110 ? -12.806 0.011 -10.277 1.00 71.19 110 ALA A O 1
ATOM 909 N N . GLN A 1 111 ? -14.364 0.939 -8.945 1.00 72.75 111 GLN A N 1
ATOM 910 C CA . GLN A 1 111 ? -15.389 1.101 -9.985 1.00 72.75 111 GLN A CA 1
ATOM 911 C C . GLN A 1 111 ? -15.344 2.469 -10.684 1.00 72.75 111 GLN A C 1
ATOM 913 O O . GLN A 1 111 ? -15.579 2.540 -11.887 1.00 72.75 111 GLN A O 1
ATOM 918 N N . ASN A 1 112 ? -15.001 3.539 -9.964 1.00 69.75 112 ASN A N 1
ATOM 919 C CA . ASN A 1 112 ? -14.997 4.922 -10.441 1.00 69.75 112 ASN A CA 1
ATOM 920 C C . ASN A 1 112 ? -13.671 5.626 -10.098 1.00 69.75 112 ASN A C 1
ATOM 922 O O . ASN A 1 112 ? -13.618 6.453 -9.183 1.00 69.75 112 ASN A O 1
ATOM 926 N N . PRO A 1 113 ? -12.586 5.348 -10.846 1.00 67.38 113 PRO A N 1
ATOM 927 C CA . PRO A 1 113 ? -11.313 6.038 -10.669 1.00 67.38 113 PRO A CA 1
ATOM 928 C C . PRO A 1 113 ? -11.469 7.532 -10.993 1.00 67.38 113 PRO A C 1
ATOM 930 O O . PRO A 1 113 ? -11.557 7.931 -12.161 1.00 67.38 113 PRO A O 1
ATOM 933 N N . ARG A 1 114 ? -11.509 8.372 -9.952 1.00 67.25 114 ARG A N 1
ATOM 934 C CA . ARG A 1 114 ? -11.660 9.831 -10.088 1.00 67.25 114 ARG A CA 1
ATOM 935 C C . ARG A 1 114 ? -10.403 10.483 -10.680 1.00 67.25 114 ARG A C 1
ATOM 937 O O . ARG A 1 114 ? -10.515 11.480 -11.389 1.00 67.25 114 ARG A O 1
ATOM 944 N N . THR A 1 115 ? -9.225 9.891 -10.469 1.00 74.38 115 THR A N 1
ATOM 945 C CA . THR A 1 115 ? -7.929 10.475 -10.856 1.00 74.38 115 THR A CA 1
ATOM 946 C C . THR A 1 115 ? -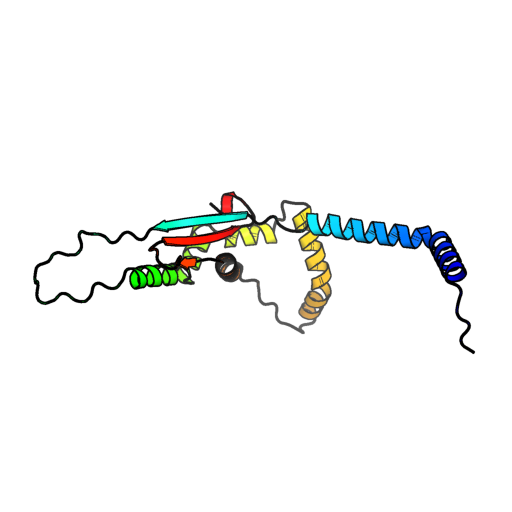7.346 9.827 -12.115 1.00 74.38 115 THR A C 1
ATOM 948 O O . THR A 1 115 ? -7.473 8.621 -12.331 1.00 74.38 115 THR A O 1
ATOM 951 N N . LEU A 1 116 ? -6.627 10.604 -12.939 1.00 71.88 116 LEU A N 1
ATOM 952 C CA . LEU A 1 116 ? -5.885 10.088 -14.106 1.00 71.88 116 LEU A CA 1
ATOM 953 C C . LEU A 1 116 ? -4.901 8.971 -13.723 1.00 71.88 116 LEU A C 1
ATOM 955 O O . LEU A 1 116 ? -4.791 7.967 -14.422 1.00 71.88 116 LEU A O 1
ATOM 959 N N . ARG A 1 117 ? -4.244 9.117 -12.572 1.00 74.06 117 ARG A N 1
ATOM 960 C CA . ARG A 1 117 ? -3.348 8.119 -11.982 1.00 74.06 117 ARG A CA 1
ATOM 961 C C . ARG A 1 117 ? -4.035 6.772 -11.738 1.00 74.06 117 ARG A C 1
ATOM 963 O O . ARG A 1 117 ? -3.480 5.732 -12.082 1.00 74.06 117 ARG A O 1
ATOM 970 N N . ASP A 1 118 ? -5.255 6.789 -11.210 1.00 72.00 118 ASP A N 1
ATOM 971 C CA . ASP A 1 118 ? -6.009 5.570 -10.899 1.00 72.00 118 ASP A CA 1
ATOM 972 C C . ASP A 1 118 ? -6.453 4.856 -12.178 1.00 72.00 118 ASP A C 1
ATOM 974 O O . ASP A 1 118 ? -6.373 3.632 -12.276 1.00 72.00 118 ASP A O 1
ATOM 978 N N . LYS A 1 119 ? -6.824 5.621 -13.213 1.00 78.88 119 LYS A N 1
ATOM 979 C CA . LYS A 1 119 ? -7.122 5.076 -14.547 1.00 78.88 119 LYS A CA 1
ATOM 980 C C . LYS A 1 119 ? -5.904 4.384 -15.156 1.00 78.88 119 LYS A C 1
ATOM 982 O O . LYS A 1 119 ? -6.033 3.293 -15.708 1.00 78.88 119 LYS A O 1
ATOM 987 N N . ILE A 1 120 ? -4.726 4.994 -15.027 1.00 79.56 120 ILE A N 1
ATOM 988 C CA . ILE A 1 120 ? -3.459 4.434 -15.509 1.00 79.56 120 ILE A CA 1
ATOM 989 C C . ILE A 1 120 ? -3.108 3.143 -14.756 1.00 79.56 120 ILE A C 1
ATOM 991 O O . ILE A 1 120 ? -2.783 2.140 -15.392 1.00 79.56 120 ILE A O 1
ATOM 995 N N . LYS A 1 121 ? -3.228 3.130 -13.420 1.00 78.12 121 LYS A N 1
ATOM 996 C CA . LYS A 1 121 ? -3.030 1.922 -12.601 1.00 78.12 121 LYS A CA 1
ATOM 997 C C . LYS A 1 121 ? -3.968 0.795 -13.025 1.00 78.12 121 LYS A C 1
ATOM 999 O O . LYS A 1 121 ? -3.516 -0.322 -13.260 1.00 78.12 121 LYS A O 1
ATOM 1004 N N . LEU A 1 122 ? -5.260 1.089 -13.170 1.00 78.75 122 LEU A N 1
ATOM 1005 C CA . LEU A 1 122 ? -6.254 0.105 -13.600 1.00 78.75 122 LEU A CA 1
ATOM 1006 C C . LEU A 1 122 ? -5.956 -0.432 -14.998 1.00 78.75 122 LEU A C 1
ATOM 1008 O O . LEU A 1 122 ? -6.086 -1.632 -15.228 1.00 78.75 122 LEU A O 1
ATOM 1012 N N . PHE A 1 123 ? -5.524 0.428 -15.921 1.00 80.38 123 PHE A N 1
ATOM 1013 C CA . PHE A 1 123 ? -5.114 0.006 -17.254 1.00 80.38 123 PHE A CA 1
ATOM 1014 C C . PHE A 1 123 ? -3.906 -0.937 -17.201 1.00 80.38 123 PHE A C 1
ATOM 1016 O O . PHE A 1 123 ? -3.979 -2.025 -17.765 1.00 80.38 123 PHE A O 1
ATOM 1023 N N . LEU A 1 124 ? -2.841 -0.584 -16.472 1.00 80.00 124 LEU A N 1
ATOM 1024 C CA . LEU A 1 124 ? -1.669 -1.447 -16.276 1.00 80.00 124 LEU A CA 1
ATOM 1025 C C . LEU A 1 124 ? -2.055 -2.799 -15.674 1.00 80.00 124 LEU A C 1
ATOM 1027 O O . LEU A 1 124 ? -1.719 -3.840 -16.235 1.00 80.00 124 LEU A O 1
ATOM 1031 N N . VAL A 1 125 ? -2.820 -2.799 -14.580 1.00 80.00 125 VAL A N 1
ATOM 1032 C CA . VAL A 1 125 ? -3.293 -4.030 -13.932 1.00 80.00 125 VAL A CA 1
ATOM 1033 C C . VAL A 1 125 ? -4.130 -4.863 -14.899 1.00 80.00 125 VAL A C 1
ATOM 1035 O O . VAL A 1 125 ? -3.958 -6.077 -14.962 1.00 80.00 125 VAL A O 1
ATOM 1038 N N . LYS A 1 126 ? -5.005 -4.240 -15.693 1.00 80.75 126 LYS A N 1
ATOM 1039 C CA . LYS A 1 126 ? -5.831 -4.934 -16.687 1.00 80.75 126 LYS A CA 1
ATOM 1040 C C . LYS A 1 126 ? -4.997 -5.523 -17.821 1.00 80.75 126 LYS A C 1
ATOM 1042 O O . LYS A 1 126 ? -5.287 -6.636 -18.246 1.00 80.75 126 LYS A O 1
ATOM 1047 N N . VAL A 1 127 ? -3.967 -4.821 -18.292 1.00 83.69 127 VAL A N 1
ATOM 1048 C CA . VAL A 1 127 ? -3.036 -5.323 -19.312 1.00 83.69 127 VAL A CA 1
ATOM 1049 C C . VAL A 1 127 ? -2.254 -6.518 -18.767 1.00 83.69 127 VAL A C 1
ATOM 1051 O O . VAL A 1 127 ? -2.256 -7.572 -19.399 1.00 83.69 127 VAL A O 1
ATOM 1054 N N . PHE A 1 128 ? -1.689 -6.422 -17.561 1.00 79.69 128 PHE A N 1
ATOM 1055 C CA . PHE A 1 128 ? -0.967 -7.532 -16.927 1.00 79.69 128 PHE A CA 1
ATOM 1056 C C . PHE A 1 128 ? -1.871 -8.722 -16.568 1.00 79.69 128 PHE A C 1
ATOM 1058 O O . PHE A 1 128 ? -1.459 -9.871 -16.711 1.00 79.69 128 PHE A O 1
ATOM 1065 N N . ARG A 1 129 ? -3.117 -8.478 -16.139 1.00 77.62 129 ARG A N 1
ATOM 1066 C CA . ARG A 1 129 ? -4.106 -9.532 -15.843 1.00 77.62 129 ARG A CA 1
ATOM 1067 C C . ARG A 1 129 ? -4.842 -10.046 -17.080 1.00 77.62 129 ARG A C 1
ATOM 1069 O O . ARG A 1 129 ? -5.534 -11.052 -16.976 1.00 77.62 129 ARG A O 1
ATOM 1076 N N . SER A 1 130 ? -4.702 -9.418 -18.247 1.00 77.06 130 SER A N 1
ATOM 1077 C CA . SER A 1 130 ? -5.366 -9.854 -19.484 1.00 77.06 130 SER A CA 1
ATOM 1078 C C . SER A 1 130 ? -5.105 -11.320 -19.861 1.00 77.06 130 SER A C 1
ATOM 1080 O O . SER A 1 130 ? -6.093 -12.000 -20.142 1.00 77.06 130 SER A O 1
ATOM 1082 N N . PRO A 1 131 ? -3.873 -11.877 -19.788 1.00 77.06 131 PRO A N 1
ATOM 1083 C CA . PRO A 1 131 ? -3.663 -13.306 -20.032 1.00 77.06 131 PRO A CA 1
ATOM 1084 C C . PRO A 1 131 ? -4.402 -14.191 -19.016 1.00 77.06 131 PRO A C 1
ATOM 1086 O O . PRO A 1 131 ? -4.942 -15.232 -19.383 1.00 77.06 131 PRO A O 1
ATOM 1089 N N . PHE A 1 132 ? -4.495 -13.757 -17.756 1.00 73.38 132 PHE A N 1
ATOM 1090 C CA . PHE A 1 132 ? -5.226 -14.471 -16.704 1.00 73.38 132 PHE A CA 1
ATOM 1091 C C . PHE A 1 132 ? -6.743 -14.440 -16.923 1.00 73.38 132 PHE A C 1
ATOM 1093 O O . PHE A 1 132 ? -7.396 -15.471 -16.800 1.00 73.38 132 PHE A O 1
ATOM 1100 N N . LEU A 1 133 ? -7.297 -13.286 -17.304 1.00 71.12 133 LEU A N 1
ATOM 1101 C CA . LEU A 1 133 ? -8.719 -13.135 -17.633 1.00 71.12 133 LEU A CA 1
ATOM 1102 C C . LEU A 1 133 ? -9.110 -13.968 -18.860 1.00 71.12 133 LEU A C 1
ATOM 1104 O O . LEU A 1 133 ? -10.227 -14.472 -18.952 1.00 71.12 133 LEU A O 1
ATOM 1108 N N . LEU A 1 134 ? -8.193 -14.121 -19.814 1.00 76.88 134 LEU A N 1
ATOM 1109 C CA . LEU A 1 134 ? -8.395 -14.952 -20.996 1.00 76.88 134 LEU A CA 1
ATOM 1110 C C . LEU A 1 134 ? -8.387 -16.444 -20.624 1.00 76.88 134 LEU A C 1
ATOM 1112 O O . LEU A 1 134 ? -9.250 -17.187 -21.083 1.00 76.88 134 LEU A O 1
ATOM 1116 N N . ALA A 1 135 ? -7.500 -16.863 -19.716 1.00 75.81 135 ALA A N 1
ATOM 1117 C CA . ALA A 1 135 ? -7.500 -18.215 -19.150 1.00 75.81 135 ALA A CA 1
ATOM 1118 C C . ALA A 1 135 ? -8.775 -18.526 -18.338 1.00 75.81 135 ALA A C 1
ATOM 1120 O O . ALA A 1 135 ? -9.296 -19.639 -18.395 1.00 75.81 135 ALA A O 1
ATOM 1121 N N . GLU A 1 136 ? -9.308 -17.539 -17.618 1.00 73.12 136 GLU A N 1
ATOM 1122 C CA . GLU A 1 136 ? -10.577 -17.635 -16.887 1.00 73.12 136 GLU A CA 1
ATOM 1123 C C . GLU A 1 136 ? -11.771 -17.787 -17.845 1.00 73.12 136 GLU A C 1
ATOM 1125 O O . GLU A 1 136 ? -12.602 -18.675 -17.662 1.00 73.12 136 GLU A O 1
ATOM 1130 N N . LYS A 1 137 ? -11.807 -17.006 -18.938 1.00 72.06 137 LYS A N 1
ATOM 1131 C CA . LYS A 1 137 ? -12.807 -17.158 -20.014 1.00 72.06 137 LYS A CA 1
ATOM 1132 C C . LYS A 1 137 ? -12.724 -18.504 -20.735 1.00 72.06 137 LYS A C 1
ATOM 1134 O O . LYS A 1 137 ? -13.744 -19.002 -21.196 1.00 72.06 137 LYS A O 1
ATOM 1139 N N . LEU A 1 138 ? -11.530 -19.089 -20.822 1.00 81.19 138 LEU A N 1
ATOM 1140 C CA . LEU A 1 138 ? -11.301 -20.436 -21.354 1.00 81.19 138 LEU A CA 1
ATOM 1141 C C . LEU A 1 138 ? -11.655 -21.551 -20.349 1.00 81.19 138 LEU A C 1
ATOM 1143 O O . LEU A 1 138 ? -11.447 -22.723 -20.645 1.00 81.19 138 LEU A O 1
ATOM 1147 N N . GLY A 1 139 ? -12.190 -21.211 -19.170 1.00 73.00 139 GLY A N 1
ATOM 1148 C CA . GLY A 1 139 ? -12.662 -22.178 -18.177 1.00 73.00 139 GLY A CA 1
ATOM 1149 C C . GLY A 1 139 ? -11.556 -22.850 -17.360 1.00 73.00 139 GLY A C 1
ATOM 1150 O O . GLY A 1 139 ? -11.840 -23.770 -16.598 1.00 73.00 139 GLY A O 1
ATOM 1151 N N . LEU A 1 140 ? -10.303 -22.391 -17.471 1.00 73.94 140 LEU A N 1
ATOM 1152 C CA . LEU A 1 140 ? -9.159 -22.980 -16.761 1.00 73.94 140 LEU A CA 1
ATOM 1153 C C . LEU A 1 140 ? -9.119 -22.597 -15.272 1.00 73.94 140 LEU A C 1
ATOM 1155 O O . LEU A 1 140 ? -8.439 -23.254 -14.485 1.00 73.94 140 LEU A O 1
ATOM 1159 N N . ARG A 1 141 ? -9.837 -21.542 -14.862 1.00 59.00 141 ARG A N 1
ATOM 1160 C CA . ARG A 1 141 ? -9.942 -21.095 -13.464 1.00 59.00 141 ARG A CA 1
ATOM 1161 C C . ARG A 1 141 ? -11.330 -20.535 -13.163 1.00 59.00 141 ARG A C 1
ATOM 1163 O O . ARG A 1 141 ? -11.896 -19.817 -13.978 1.00 59.00 141 ARG A O 1
ATOM 1170 N N . LYS A 1 142 ? -11.861 -20.832 -11.971 1.00 59.03 142 LYS A N 1
ATOM 1171 C CA . LYS A 1 142 ? -13.084 -20.199 -11.456 1.00 59.03 142 LYS A CA 1
ATOM 1172 C C . LYS A 1 142 ? -12.752 -18.812 -10.907 1.00 59.03 142 LYS A C 1
ATOM 1174 O O . LYS A 1 142 ? -11.917 -18.691 -10.012 1.00 59.03 142 LYS A O 1
ATOM 1179 N N . ALA A 1 143 ? -13.436 -17.794 -11.417 1.00 58.66 143 ALA A N 1
ATOM 1180 C CA . ALA A 1 143 ? -13.434 -16.450 -10.855 1.00 58.66 143 ALA A CA 1
ATOM 1181 C C . ALA A 1 143 ? -13.939 -16.498 -9.408 1.00 58.66 143 ALA A C 1
ATOM 1183 O O . ALA A 1 143 ? -15.095 -16.855 -9.173 1.00 58.66 143 ALA A O 1
ATOM 1184 N N . LYS A 1 144 ? -13.108 -16.140 -8.425 1.00 64.75 144 LYS A N 1
ATOM 1185 C CA . LYS A 1 144 ? -13.617 -15.803 -7.092 1.00 64.75 144 LYS A CA 1
ATOM 1186 C C . LYS A 1 144 ? -13.988 -14.317 -7.130 1.00 64.75 144 LYS A C 1
ATOM 1188 O O . LYS A 1 144 ? -13.096 -13.508 -7.397 1.00 64.75 144 LYS A O 1
ATOM 1193 N N . PRO A 1 145 ? -15.261 -13.933 -6.924 1.00 62.72 145 PRO A N 1
ATOM 1194 C CA . PRO A 1 145 ? -15.618 -12.523 -6.872 1.00 62.72 145 PRO A CA 1
ATOM 1195 C C . PRO A 1 145 ? -14.841 -11.851 -5.728 1.00 62.72 145 PRO A C 1
ATOM 1197 O O . PRO A 1 145 ? -14.709 -12.453 -4.656 1.00 62.72 145 PRO A O 1
ATOM 1200 N N . PRO A 1 146 ? -14.292 -10.642 -5.938 1.00 67.62 146 PRO A N 1
ATOM 1201 C CA . PRO A 1 146 ? -13.563 -9.939 -4.893 1.00 67.62 146 PRO A CA 1
ATOM 1202 C C . PRO A 1 146 ? -14.519 -9.623 -3.740 1.00 67.62 146 PRO A C 1
ATOM 1204 O O . PRO A 1 146 ? -15.532 -8.948 -3.928 1.00 67.62 146 PRO A O 1
ATOM 1207 N N . ASN A 1 147 ? -14.206 -10.127 -2.548 1.00 78.38 147 ASN A N 1
ATOM 1208 C CA . ASN A 1 147 ? -14.924 -9.765 -1.334 1.00 78.38 147 ASN A CA 1
ATOM 1209 C C . ASN A 1 147 ? -14.265 -8.510 -0.747 1.00 78.38 147 ASN A C 1
ATOM 1211 O O . ASN A 1 147 ? -13.303 -8.607 0.010 1.00 78.38 147 ASN A O 1
ATOM 1215 N N . PHE A 1 148 ? -14.758 -7.337 -1.157 1.00 74.50 148 PHE A N 1
ATOM 1216 C CA . PHE A 1 148 ? -14.195 -6.037 -0.769 1.00 74.50 148 PHE A CA 1
ATOM 1217 C C . PHE A 1 148 ? -14.193 -5.809 0.743 1.00 74.50 148 PHE A C 1
ATOM 1219 O O . PHE A 1 148 ? -13.303 -5.126 1.234 1.00 74.50 148 PHE A O 1
ATOM 1226 N N . PHE A 1 149 ? -15.149 -6.402 1.461 1.00 78.44 149 PHE A N 1
ATOM 1227 C CA . PHE A 1 149 ? -15.246 -6.292 2.911 1.00 78.44 149 PHE A CA 1
ATOM 1228 C C . PHE A 1 149 ? -14.116 -7.050 3.608 1.00 78.44 149 PHE A C 1
ATOM 1230 O O . PHE A 1 149 ? -13.339 -6.457 4.346 1.00 78.44 149 PHE A O 1
ATOM 1237 N N . ALA A 1 150 ? -13.963 -8.342 3.301 1.00 79.62 150 ALA A N 1
ATOM 1238 C CA . ALA A 1 150 ? -12.890 -9.157 3.873 1.00 79.62 150 ALA A CA 1
ATOM 1239 C C . ALA A 1 150 ? -11.508 -8.573 3.551 1.00 79.62 150 ALA A C 1
ATOM 1241 O O . ALA A 1 150 ? -10.644 -8.512 4.414 1.00 79.62 150 ALA A O 1
ATOM 1242 N N . GLN A 1 151 ? -11.341 -8.068 2.326 1.00 80.75 151 GLN A N 1
ATOM 1243 C CA . GLN A 1 151 ? -10.106 -7.415 1.922 1.00 80.75 151 GLN A CA 1
ATOM 1244 C C . GLN A 1 151 ? -9.893 -6.061 2.616 1.00 80.75 151 GLN A C 1
ATOM 1246 O O . GLN A 1 151 ? -8.771 -5.606 2.699 1.00 80.75 151 GLN A O 1
ATOM 1251 N N . ALA A 1 152 ? -10.937 -5.341 3.030 1.00 78.19 152 ALA A N 1
ATOM 1252 C CA . ALA A 1 152 ? -10.765 -4.094 3.782 1.00 78.19 152 ALA A CA 1
ATOM 1253 C C . ALA A 1 152 ? -10.370 -4.368 5.240 1.00 78.19 152 ALA A C 1
ATOM 1255 O O . ALA A 1 152 ? -9.587 -3.613 5.798 1.00 78.19 152 ALA A O 1
ATOM 1256 N N . VAL A 1 153 ? -10.879 -5.455 5.830 1.00 80.56 153 VAL A N 1
ATOM 1257 C CA . VAL A 1 153 ? -10.484 -5.913 7.172 1.00 80.56 153 VAL A CA 1
ATOM 1258 C C . VAL A 1 153 ? -9.029 -6.378 7.188 1.00 80.56 153 VAL A C 1
ATOM 1260 O O . VAL A 1 153 ? -8.293 -6.017 8.096 1.00 80.56 153 VAL A O 1
ATOM 1263 N N . GLU A 1 154 ? -8.614 -7.155 6.186 1.00 82.75 154 GLU A N 1
ATOM 1264 C CA . GLU A 1 154 ? -7.230 -7.629 6.059 1.00 82.75 154 GLU A CA 1
ATOM 1265 C C . GLU A 1 154 ? -6.250 -6.468 5.845 1.00 82.75 154 GLU A C 1
ATOM 1267 O O . GLU A 1 154 ? -5.300 -6.354 6.610 1.00 82.75 154 GLU A O 1
ATOM 1272 N N . ASP A 1 155 ? -6.535 -5.564 4.896 1.00 79.25 155 ASP A N 1
ATOM 1273 C CA . ASP A 1 155 ? -5.716 -4.363 4.674 1.00 79.25 155 ASP A CA 1
ATOM 1274 C C . ASP A 1 155 ? -5.618 -3.506 5.954 1.00 79.25 155 ASP A C 1
ATOM 1276 O O . ASP A 1 155 ? -4.535 -3.071 6.314 1.00 79.25 155 ASP A O 1
ATOM 1280 N N . PHE A 1 156 ? -6.723 -3.300 6.686 1.00 79.50 156 PHE A N 1
ATOM 1281 C CA . PHE A 1 156 ? -6.700 -2.517 7.930 1.00 79.50 156 PHE A CA 1
ATOM 1282 C C . PHE A 1 156 ? -5.811 -3.149 9.008 1.00 79.50 156 PHE A C 1
ATOM 1284 O O . PHE A 1 156 ? -5.113 -2.435 9.718 1.00 79.50 156 PHE A O 1
ATOM 1291 N N . LEU A 1 157 ? -5.831 -4.478 9.143 1.00 79.94 157 LEU A N 1
ATOM 1292 C CA . LEU A 1 157 ? -4.964 -5.183 10.089 1.00 79.94 157 LEU A CA 1
ATOM 1293 C C . LEU A 1 157 ? -3.489 -5.127 9.674 1.00 79.94 157 LEU A C 1
ATOM 1295 O O . LEU A 1 157 ? -2.633 -5.083 10.549 1.00 79.94 157 LEU A O 1
ATOM 1299 N N . GLU A 1 158 ? -3.197 -5.139 8.372 1.00 79.81 158 GLU A N 1
ATOM 1300 C CA . GLU A 1 158 ? -1.837 -4.988 7.837 1.00 79.81 158 GLU A CA 1
ATOM 1301 C C . GLU A 1 158 ? -1.308 -3.553 8.016 1.00 79.81 158 GLU A C 1
ATOM 1303 O O . GLU A 1 158 ? -0.142 -3.374 8.355 1.00 79.81 158 GLU A O 1
ATOM 1308 N N . ASP A 1 159 ? -2.170 -2.543 7.858 1.00 73.94 159 ASP A N 1
ATOM 1309 C CA . ASP A 1 159 ? -1.831 -1.120 8.013 1.00 73.94 159 ASP A CA 1
ATOM 1310 C C . ASP A 1 159 ? -1.640 -0.688 9.490 1.00 73.94 159 ASP A C 1
ATOM 1312 O O . ASP A 1 159 ? -1.097 0.391 9.754 1.00 73.94 159 ASP A O 1
ATOM 1316 N N . MET A 1 160 ? -2.077 -1.504 10.461 1.00 70.75 160 MET A N 1
ATOM 1317 C CA . MET A 1 160 ? -1.807 -1.310 11.893 1.00 70.75 160 MET A CA 1
ATOM 1318 C C . MET A 1 160 ? -0.474 -1.967 12.277 1.00 70.75 160 MET A C 1
ATOM 1320 O O . MET A 1 160 ? -0.436 -3.116 12.716 1.00 70.75 160 MET A O 1
ATOM 1324 N N . GLU A 1 161 ? 0.629 -1.239 12.103 1.00 62.34 161 GLU A N 1
ATOM 1325 C CA . GLU A 1 161 ? 1.982 -1.798 12.235 1.00 62.34 161 GLU A CA 1
ATOM 1326 C C . GLU A 1 161 ? 2.494 -1.817 13.689 1.00 62.34 161 GLU A C 1
ATOM 1328 O O . GLU A 1 161 ? 3.085 -2.813 14.107 1.00 62.34 161 GLU A O 1
ATOM 1333 N N . ASP A 1 162 ? 2.201 -0.794 14.508 1.00 56.31 162 ASP A N 1
ATOM 1334 C CA . ASP A 1 162 ? 2.755 -0.701 15.865 1.00 56.31 162 ASP A CA 1
ATOM 1335 C C . ASP A 1 162 ? 1.679 -0.516 16.934 1.00 56.31 162 ASP A C 1
ATOM 1337 O O . ASP A 1 162 ? 1.315 0.604 17.299 1.00 56.31 162 ASP A O 1
ATOM 1341 N N . ILE A 1 163 ? 1.222 -1.632 17.507 1.00 57.44 163 ILE A N 1
ATOM 1342 C CA . ILE A 1 163 ? 0.623 -1.642 18.847 1.00 57.44 163 ILE A CA 1
ATOM 1343 C C . ILE A 1 163 ? 1.677 -2.161 19.823 1.00 57.44 163 ILE A C 1
ATOM 1345 O O . ILE A 1 163 ? 1.655 -3.313 20.255 1.00 57.44 163 ILE A O 1
ATOM 1349 N N . ALA A 1 164 ? 2.659 -1.312 20.122 1.00 56.62 164 ALA A N 1
ATOM 1350 C CA . ALA A 1 164 ? 3.760 -1.648 21.014 1.00 56.62 164 ALA A CA 1
ATOM 1351 C C . ALA A 1 164 ? 3.545 -1.039 22.406 1.00 56.62 164 ALA A C 1
ATOM 1353 O O . ALA A 1 164 ? 3.234 0.147 22.561 1.00 56.62 164 ALA A O 1
ATOM 1354 N N . LEU A 1 165 ? 3.756 -1.864 23.431 1.00 56.12 165 LEU A N 1
ATOM 1355 C CA . LEU A 1 165 ? 3.961 -1.405 24.799 1.00 56.12 165 LEU A CA 1
ATOM 1356 C C . LEU A 1 165 ? 5.380 -0.852 24.909 1.00 56.12 165 LEU A C 1
ATOM 1358 O O . LEU A 1 165 ? 6.345 -1.587 24.703 1.00 56.12 165 LEU A O 1
ATOM 1362 N N . GLU A 1 166 ? 5.517 0.434 25.234 1.00 57.00 166 GLU A N 1
ATOM 1363 C CA . GLU A 1 166 ? 6.831 0.991 25.562 1.00 57.00 166 GLU A CA 1
ATOM 1364 C C . GLU A 1 166 ? 7.371 0.273 26.819 1.00 57.00 166 GLU A C 1
ATOM 1366 O O . GLU A 1 166 ? 6.721 0.226 27.869 1.00 57.00 166 GLU A O 1
ATOM 1371 N N . GLU A 1 167 ? 8.554 -0.348 26.712 1.00 46.97 167 GLU A N 1
ATOM 1372 C CA . GLU A 1 167 ? 9.153 -1.119 27.805 1.00 46.97 167 GLU A CA 1
ATOM 1373 C C . GLU A 1 167 ? 9.312 -0.251 29.065 1.00 46.97 167 GLU A C 1
ATOM 1375 O O . GLU A 1 167 ? 10.107 0.685 29.115 1.00 46.97 167 GLU A O 1
ATOM 1380 N N . GLY A 1 168 ? 8.554 -0.583 30.115 1.00 45.78 168 GLY A N 1
ATOM 1381 C CA . GLY A 1 168 ? 8.633 0.090 31.415 1.00 45.78 168 GLY A CA 1
ATOM 1382 C C . GLY A 1 168 ? 7.596 1.192 31.661 1.00 45.78 168 GLY A C 1
ATOM 1383 O O . GLY A 1 168 ? 7.587 1.744 32.762 1.00 45.78 168 GLY A O 1
ATOM 1384 N N . THR A 1 169 ? 6.691 1.477 30.719 1.00 52.53 169 THR A N 1
ATOM 1385 C CA . THR A 1 169 ? 5.588 2.443 30.889 1.00 52.53 169 THR A CA 1
ATOM 1386 C C . THR A 1 169 ? 4.227 1.816 30.559 1.00 52.53 169 THR A C 1
ATOM 1388 O O . THR A 1 169 ? 4.120 0.852 29.810 1.00 52.53 169 THR A O 1
ATOM 1391 N N . SER A 1 170 ? 3.144 2.336 31.148 1.00 58.38 170 SER A N 1
ATOM 1392 C CA . SER A 1 170 ? 1.759 1.918 30.861 1.00 58.38 170 SER A CA 1
ATOM 1393 C C . SER A 1 170 ? 1.176 2.649 29.643 1.00 58.38 170 SER A C 1
ATOM 1395 O O . SER A 1 170 ? -0.001 3.024 29.641 1.00 58.38 170 SER A O 1
ATOM 1397 N N . THR A 1 171 ? 2.024 2.917 28.649 1.00 57.31 171 THR A N 1
ATOM 1398 C CA . THR A 1 171 ? 1.684 3.683 27.450 1.00 57.31 171 THR A CA 1
ATOM 1399 C C . THR A 1 171 ? 1.637 2.740 26.255 1.00 57.31 171 THR A C 1
ATOM 1401 O O . THR A 1 171 ? 2.628 2.084 25.941 1.00 57.31 171 THR A O 1
ATOM 1404 N N . ILE A 1 172 ? 0.488 2.685 25.587 1.00 66.31 172 ILE A N 1
ATOM 1405 C CA . ILE A 1 172 ? 0.299 1.968 24.325 1.00 66.31 172 ILE A CA 1
ATOM 1406 C C . ILE A 1 172 ? 0.422 2.999 23.210 1.00 66.31 172 ILE A C 1
ATOM 1408 O O . ILE A 1 172 ? -0.315 3.988 23.197 1.00 66.31 172 ILE A O 1
ATOM 1412 N N . THR A 1 173 ? 1.359 2.791 22.293 1.00 67.62 173 THR A N 1
ATOM 1413 C CA . THR A 1 173 ? 1.420 3.574 21.055 1.00 67.62 173 THR A CA 1
ATOM 1414 C C . THR A 1 173 ? 0.621 2.833 19.991 1.00 67.62 173 THR A C 1
ATOM 1416 O O . THR A 1 173 ? 0.726 1.616 19.909 1.00 67.62 173 THR A O 1
ATOM 1419 N N . LEU A 1 174 ? -0.208 3.556 19.244 1.00 69.62 174 LEU A N 1
ATOM 1420 C CA . LEU A 1 174 ? -1.001 3.073 18.116 1.00 69.62 174 LEU A CA 1
ATOM 1421 C C . LEU A 1 174 ? -0.570 3.858 16.882 1.00 69.62 174 LEU A C 1
ATOM 1423 O O . LEU A 1 174 ? -0.792 5.071 16.853 1.00 69.62 174 LEU A O 1
ATOM 1427 N N . SER A 1 175 ? 0.034 3.199 15.895 1.00 72.69 175 SER A N 1
ATOM 1428 C CA . SER A 1 175 ? 0.292 3.775 14.570 1.00 72.69 175 SER A CA 1
ATOM 1429 C C . SER A 1 175 ? -0.664 3.184 13.530 1.00 72.69 175 SER A C 1
ATOM 1431 O O . SER A 1 175 ? -0.940 1.984 13.530 1.00 72.69 175 SER A O 1
ATOM 1433 N N . ILE A 1 176 ? -1.213 4.038 12.663 1.00 76.88 176 ILE A N 1
ATOM 1434 C CA . ILE A 1 176 ? -2.026 3.625 11.513 1.00 76.88 176 ILE A CA 1
ATOM 1435 C C . ILE A 1 176 ? -1.507 4.344 10.274 1.00 76.88 176 ILE A C 1
ATOM 1437 O O . ILE A 1 176 ? -1.371 5.574 10.264 1.00 76.88 176 ILE A O 1
ATOM 1441 N N . TRP A 1 177 ? -1.260 3.575 9.217 1.00 74.31 177 TRP A N 1
ATOM 1442 C CA . TRP A 1 177 ? -0.942 4.102 7.898 1.00 74.31 177 TRP A CA 1
ATOM 1443 C C . TRP A 1 177 ? -2.211 4.289 7.067 1.00 74.31 177 TRP A C 1
ATOM 1445 O O . TRP A 1 177 ? -3.079 3.423 7.019 1.00 74.31 177 TRP A O 1
ATOM 1455 N N . ALA A 1 178 ? -2.339 5.430 6.388 1.00 70.88 178 ALA A N 1
ATOM 1456 C CA . ALA A 1 178 ? -3.439 5.645 5.457 1.00 70.88 178 ALA A CA 1
ATOM 1457 C C . ALA A 1 178 ? -3.060 6.494 4.238 1.00 70.88 178 ALA A C 1
ATOM 1459 O O . ALA A 1 178 ? -2.241 7.412 4.288 1.00 70.88 178 ALA A O 1
ATOM 1460 N N . ASP A 1 179 ? -3.779 6.268 3.136 1.00 66.81 179 ASP A N 1
ATOM 1461 C CA . ASP A 1 179 ? -3.596 6.988 1.867 1.00 66.81 179 ASP A CA 1
ATOM 1462 C C . ASP A 1 179 ? -3.932 8.495 1.934 1.00 66.81 179 ASP A C 1
ATOM 1464 O O . ASP A 1 179 ? -3.677 9.241 0.981 1.00 66.81 179 ASP A O 1
ATOM 1468 N N . SER A 1 180 ? -4.600 8.963 2.994 1.00 66.25 180 SER A N 1
ATOM 1469 C CA . SER A 1 180 ? -4.947 10.375 3.155 1.00 66.25 180 SER A CA 1
ATOM 1470 C C . SER A 1 180 ? -4.925 10.807 4.621 1.00 66.25 180 SER A C 1
ATOM 1472 O O . SER A 1 180 ? -5.274 10.021 5.500 1.00 66.25 180 SER A O 1
ATOM 1474 N N . PRO A 1 181 ? -4.610 12.083 4.906 1.00 62.38 181 PRO A N 1
ATOM 1475 C CA . PRO A 1 181 ? -4.564 12.582 6.279 1.00 62.38 181 PRO A CA 1
ATOM 1476 C C . PRO A 1 181 ? -5.930 12.521 6.972 1.00 62.38 181 PRO A C 1
ATOM 1478 O O . PRO A 1 181 ? -5.999 12.423 8.181 1.00 62.38 181 PRO A O 1
ATOM 1481 N N . GLN A 1 182 ? -7.035 12.547 6.223 1.00 68.00 182 GLN A N 1
ATOM 1482 C CA . GLN A 1 182 ? -8.386 12.419 6.787 1.00 68.00 182 GLN A CA 1
ATOM 1483 C C . GLN A 1 182 ? -8.732 10.981 7.193 1.00 68.00 182 GLN A C 1
ATOM 1485 O O . GLN A 1 182 ? -9.709 10.775 7.901 1.00 68.00 182 GLN A O 1
ATOM 1490 N N . LEU A 1 183 ? -8.000 10.000 6.661 1.00 64.56 183 LEU A N 1
ATOM 1491 C CA . LEU A 1 183 ? -8.155 8.583 6.979 1.00 64.56 183 LEU A CA 1
ATOM 1492 C C . LEU A 1 183 ? -7.221 8.138 8.104 1.00 64.56 183 LEU A C 1
ATOM 1494 O O . LEU A 1 183 ? -7.512 7.137 8.740 1.00 64.56 183 LEU A O 1
ATOM 1498 N N . ALA A 1 184 ? -6.124 8.865 8.315 1.00 58.22 184 ALA A N 1
ATOM 1499 C CA . ALA A 1 184 ? -5.168 8.579 9.375 1.00 58.22 184 ALA A CA 1
ATOM 1500 C C . ALA A 1 184 ? -5.595 9.169 10.741 1.00 58.22 184 ALA A C 1
ATOM 1502 O O . ALA A 1 184 ? -5.078 8.743 11.758 1.00 58.22 184 ALA A O 1
ATOM 1503 N N . VAL A 1 185 ? -6.514 10.146 10.793 1.00 50.47 185 VAL A N 1
ATOM 1504 C CA . VAL A 1 185 ? -6.921 10.843 12.042 1.00 50.47 185 VAL A CA 1
ATOM 1505 C C . VAL A 1 185 ? -7.901 10.043 12.892 1.00 50.47 185 VAL A C 1
ATOM 1507 O O . VAL A 1 185 ? -8.891 9.536 12.318 1.00 50.47 185 VAL A O 1
#

Solvent-accessible surface area (backbone atoms only — not comparable to full-atom values): 10976 Å² total; per-residue (Å²): 136,82,81,80,74,52,70,70,58,54,52,52,51,52,49,52,52,48,68,76,38,43,67,58,55,51,50,52,52,50,48,53,52,49,50,50,57,51,47,60,67,66,55,76,65,74,33,79,29,78,48,79,46,72,69,74,80,70,84,80,76,70,77,82,83,56,92,88,67,73,66,78,73,78,53,71,63,57,64,50,49,54,50,48,54,51,67,73,28,69,67,47,39,46,52,50,35,61,76,70,39,47,29,60,53,53,49,43,53,74,75,54,53,89,44,75,62,50,48,50,51,53,48,51,52,48,61,71,42,41,69,55,54,50,40,34,75,70,66,77,44,84,84,75,78,84,57,51,56,65,52,40,37,51,51,53,58,65,38,45,74,40,80,45,69,48,92,94,54,61,36,40,38,40,37,34,55,20,80,39,71,84,69,31,105